Protein AF-J9DD37-F1 (afdb_monomer_lite)

Secondary structure (DSSP, 8-state):
-HHHHHHHHHH----SSHHHHHHHHHHHHHHHHHHHHHHHHTT---HHHHHHHHHHHHHHHHHHHHHHHHHHHHHHHHHHHHHHHHHHHHHHHHHHHHHHHHHHHHHHHHHHHHHHHHHHHHHT--HHHHHHHHHHHHHHHHHHHHHHHHHHHHHHHHHHHHHHHHHHHHHHHTTHHHHHHHHHHHHHTT-

Organism: Edhazardia aedis (strain USNM 41457) (NCBI:txid1003232)

pLDDT: mean 81.17, std 11.56, range [44.0, 96.19]

Radius of gyration: 40.95 Å; chains: 1; bounding box: 95×35×99 Å

Sequence (191 aa):
MADHEIEELLAYHKFETKEDLKNHVDKTNKKIHHYELQQYEEENYTEKESEKIARWRKELAILMHQSKKELNKKVRSEIILDLEAKNKLKELESTVKIANVVDIKASTNIQKLDRSTIVLKKLGFTSNELQQKIDIARKNKRASNEKTLNEDKMIILGFVIFIITCLIIIVDKFGGFKFVLRIVTTRDEYL

Foldseek 3Di:
DLLVVLVVLLVDQDDDDPVRLVVSLVVSVVSLVVVVVVCVVVVVDDPVNVVVSVVSVVSSVVSSVVSVVVNVVVVVVVVVVVVVVVVVVVVVVVVVVVVVVVVVVVVVVVVVVVVVVVVCVVVVDDPVVVVVVVVVVVVVVVVVVVVVVVVVVVVVVVVVVVVVVVVVVVCVVVPVVVVVVVVVVVVVVPD

Structure (mmCIF, N/CA/C/O backbone):
data_AF-J9DD37-F1
#
_entry.id   AF-J9DD37-F1
#
loop_
_atom_site.group_PDB
_atom_site.id
_atom_site.type_symbol
_atom_site.label_atom_id
_atom_site.label_alt_id
_atom_site.label_comp_id
_atom_site.label_asym_id
_atom_site.label_entity_id
_atom_site.label_seq_id
_atom_site.pdbx_PDB_ins_code
_atom_site.Cartn_x
_atom_site.Cartn_y
_atom_site.Cartn_z
_atom_site.occupancy
_atom_site.B_iso_or_equiv
_atom_site.auth_seq_id
_atom_site.auth_comp_id
_atom_site.auth_asym_id
_atom_site.auth_atom_id
_atom_site.pdbx_PDB_model_num
ATOM 1 N N . MET A 1 1 ? -36.396 -13.029 24.579 1.00 62.16 1 MET A N 1
ATOM 2 C CA . MET A 1 1 ? -36.303 -12.838 23.110 1.00 62.16 1 MET A CA 1
ATOM 3 C C . MET A 1 1 ? -35.209 -11.840 22.744 1.00 62.16 1 MET A C 1
ATOM 5 O O . MET A 1 1 ? -34.372 -12.201 21.934 1.00 62.16 1 MET A O 1
ATOM 9 N N . ALA A 1 2 ? -35.148 -10.659 23.375 1.00 73.56 2 ALA A N 1
ATOM 10 C CA . ALA A 1 2 ? -34.108 -9.654 23.113 1.00 73.56 2 ALA A CA 1
ATOM 11 C C . ALA A 1 2 ? -32.658 -10.158 23.308 1.00 73.56 2 ALA A C 1
ATOM 13 O O . ALA A 1 2 ? -31.799 -9.840 22.491 1.00 73.56 2 ALA A O 1
ATOM 14 N N . ASP A 1 3 ? -32.403 -11.000 24.317 1.00 80.81 3 ASP A N 1
ATOM 15 C CA . ASP A 1 3 ? -31.075 -11.586 24.584 1.00 80.81 3 ASP A CA 1
ATOM 16 C C . ASP A 1 3 ? -30.484 -12.326 23.384 1.00 80.81 3 ASP A C 1
ATOM 18 O O . ASP A 1 3 ? -29.359 -12.064 22.967 1.00 80.81 3 ASP A O 1
ATOM 22 N N . HIS A 1 4 ? -31.277 -13.223 22.797 1.00 84.56 4 HIS A N 1
ATOM 23 C CA . HIS A 1 4 ? -30.840 -14.071 21.694 1.00 84.56 4 HIS A CA 1
ATOM 24 C C . HIS A 1 4 ? -30.549 -13.242 20.436 1.00 84.56 4 HIS A C 1
ATOM 26 O O . HIS A 1 4 ? -29.657 -13.570 19.659 1.00 84.56 4 HIS A O 1
ATOM 32 N N . GLU A 1 5 ? -31.276 -12.141 20.238 1.00 88.06 5 GLU A N 1
ATOM 33 C CA . GLU A 1 5 ? -31.036 -11.235 19.116 1.00 88.06 5 GLU A CA 1
ATOM 34 C C . GLU A 1 5 ? -29.758 -10.407 19.295 1.00 88.06 5 GLU A C 1
ATOM 36 O O . GLU A 1 5 ? -29.102 -10.077 18.308 1.00 88.06 5 GLU A O 1
ATOM 41 N N . ILE A 1 6 ? -29.404 -10.036 20.530 1.00 88.00 6 ILE A N 1
ATOM 42 C CA . ILE A 1 6 ? -28.146 -9.335 20.821 1.00 88.00 6 ILE A CA 1
ATOM 43 C C . ILE A 1 6 ? -26.969 -10.291 20.620 1.00 88.00 6 ILE A C 1
ATOM 45 O O . ILE A 1 6 ? -25.997 -9.924 19.962 1.00 88.00 6 ILE A O 1
ATOM 49 N N . GLU A 1 7 ? -27.073 -11.525 21.112 1.00 89.44 7 GLU A N 1
ATOM 50 C CA . GLU A 1 7 ? -26.042 -12.552 20.930 1.00 89.44 7 GLU A CA 1
ATOM 51 C C . GLU A 1 7 ? -25.831 -12.910 19.453 1.00 89.44 7 GLU A C 1
ATOM 53 O O . GLU A 1 7 ? -24.692 -13.016 19.000 1.00 89.44 7 GLU A O 1
ATOM 58 N N . GLU A 1 8 ? -26.902 -13.005 18.664 1.00 89.62 8 GLU A N 1
ATOM 59 C CA . GLU A 1 8 ? -26.807 -13.230 17.218 1.00 89.62 8 GLU A CA 1
ATOM 60 C C . GLU A 1 8 ? -26.105 -12.065 16.498 1.00 89.62 8 GLU A C 1
ATOM 62 O O . GLU A 1 8 ? -25.254 -12.279 15.630 1.00 89.62 8 GLU A O 1
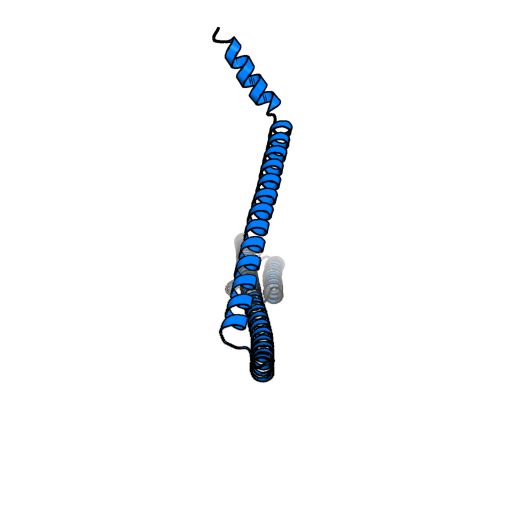ATOM 67 N N . LEU A 1 9 ? -26.398 -10.819 16.890 1.00 88.44 9 LEU A N 1
ATOM 68 C CA . LEU A 1 9 ? -25.719 -9.640 16.345 1.00 88.44 9 LEU A CA 1
ATOM 69 C C . LEU A 1 9 ? -24.237 -9.592 16.738 1.00 88.44 9 LEU A C 1
ATOM 71 O O . LEU A 1 9 ? -23.406 -9.183 15.925 1.00 88.44 9 LEU A O 1
ATOM 75 N N . LEU A 1 10 ? -23.888 -10.026 17.949 1.00 89.06 10 LEU A N 1
ATOM 76 C CA . LEU A 1 10 ? -22.498 -10.132 18.401 1.00 89.06 10 LEU A CA 1
ATOM 77 C C . LEU A 1 10 ? -21.749 -11.285 17.716 1.00 89.06 10 LEU A C 1
ATOM 79 O O . LEU A 1 10 ? -20.542 -11.191 17.505 1.00 89.06 10 LEU A O 1
ATOM 83 N N . ALA A 1 11 ? -22.447 -12.343 17.297 1.00 87.94 11 ALA A N 1
ATOM 84 C CA . ALA A 1 11 ? -21.869 -13.459 16.550 1.00 87.94 11 ALA A CA 1
ATOM 85 C C . ALA A 1 11 ? -21.562 -13.125 15.074 1.00 87.94 11 ALA A C 1
ATOM 87 O O . ALA A 1 11 ? -20.850 -13.878 14.398 1.00 87.94 11 ALA A O 1
ATOM 88 N N . TYR A 1 12 ? -22.048 -11.998 14.548 1.00 85.25 12 TYR A N 1
ATOM 89 C CA . TYR A 1 12 ? -21.828 -11.599 13.159 1.00 85.25 12 TYR A CA 1
ATOM 90 C C . TYR A 1 12 ? -20.523 -10.806 12.968 1.00 85.25 12 TYR A C 1
ATOM 92 O O . TYR A 1 12 ? -20.407 -9.663 13.395 1.00 85.25 12 TYR A O 1
ATOM 100 N N . HIS A 1 13 ? -19.547 -11.385 12.257 1.00 80.25 13 HIS A N 1
ATOM 101 C CA . HIS A 1 13 ? -18.182 -10.833 12.156 1.00 80.25 13 HIS A CA 1
ATOM 102 C C . HIS A 1 13 ? -17.775 -10.345 10.751 1.00 80.25 13 HIS A C 1
ATOM 104 O O . HIS A 1 13 ? -16.632 -9.930 10.550 1.00 80.25 13 HIS A O 1
ATOM 110 N N . LYS A 1 14 ? -18.662 -10.409 9.748 1.00 84.44 14 LYS A N 1
ATOM 111 C CA . LYS A 1 14 ? -18.304 -10.140 8.343 1.00 84.44 14 LYS A CA 1
ATOM 112 C C . LYS A 1 14 ? -18.809 -8.776 7.877 1.00 84.44 14 LYS A C 1
ATOM 114 O O . LYS A 1 14 ? -19.989 -8.612 7.599 1.00 84.44 14 LYS A O 1
ATOM 119 N N . PHE A 1 15 ? -17.901 -7.817 7.713 1.00 89.06 15 PHE A N 1
ATOM 120 C CA . PHE A 1 15 ? -18.235 -6.476 7.218 1.00 89.06 15 PHE A CA 1
ATOM 121 C C . PHE A 1 15 ? -17.478 -6.172 5.929 1.00 89.06 15 PHE A C 1
ATOM 123 O O . PHE A 1 15 ? -16.269 -6.411 5.837 1.00 89.06 15 PHE A O 1
ATOM 130 N N . GLU A 1 16 ? -18.197 -5.657 4.935 1.00 85.31 16 GLU A N 1
ATOM 131 C CA . GLU A 1 16 ? -17.631 -5.285 3.637 1.00 85.31 16 GLU A CA 1
ATOM 132 C C . GLU A 1 16 ? -17.111 -3.850 3.660 1.00 85.31 16 GLU A C 1
ATOM 134 O O . GLU A 1 16 ? -16.005 -3.587 3.186 1.00 85.31 16 GLU A O 1
ATOM 139 N N . THR A 1 17 ? -17.851 -2.939 4.296 1.00 87.31 17 THR A N 1
ATOM 140 C CA . THR A 1 17 ? -17.473 -1.529 4.394 1.00 87.31 17 THR A CA 1
ATOM 141 C C . THR A 1 17 ? -17.381 -1.026 5.837 1.00 87.31 17 THR A C 1
ATOM 143 O O . THR A 1 17 ? -17.853 -1.644 6.796 1.00 87.31 17 THR A O 1
ATOM 146 N N . LYS A 1 18 ? -16.751 0.146 6.008 1.00 88.31 18 LYS A N 1
ATOM 147 C CA . LYS A 1 18 ? -16.737 0.865 7.295 1.00 88.31 18 LYS A CA 1
ATOM 148 C C . LYS A 1 18 ? -18.131 1.362 7.689 1.00 88.31 18 LYS A C 1
ATOM 150 O O . LYS A 1 18 ? -18.411 1.442 8.882 1.00 88.31 18 LYS A O 1
ATOM 155 N N . GLU A 1 19 ? -18.963 1.693 6.703 1.00 89.62 19 GLU A N 1
ATOM 156 C CA . GLU A 1 19 ? -20.355 2.106 6.894 1.00 89.62 19 GLU A CA 1
ATOM 157 C C . GLU A 1 19 ? -21.168 0.948 7.486 1.00 89.62 19 GLU A C 1
ATOM 159 O O . GLU A 1 19 ? -21.844 1.127 8.495 1.00 89.62 19 GLU A O 1
ATOM 164 N N . ASP A 1 20 ? -21.011 -0.264 6.939 1.00 90.81 20 ASP A N 1
ATOM 165 C CA . ASP A 1 20 ? -21.716 -1.461 7.416 1.00 90.81 20 ASP A CA 1
ATOM 166 C C . ASP A 1 20 ? -21.350 -1.796 8.858 1.00 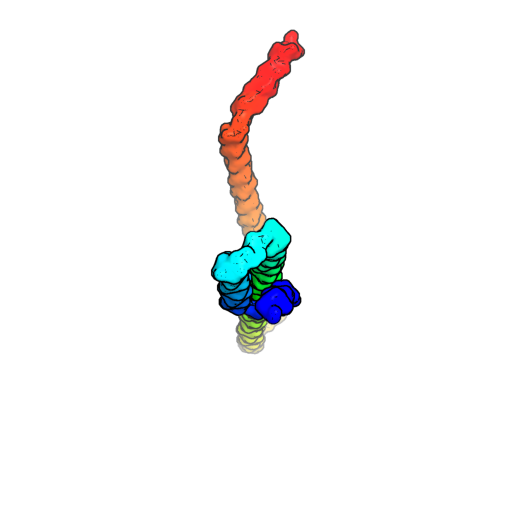90.81 20 ASP A C 1
ATOM 168 O O . ASP A 1 20 ? -22.227 -2.047 9.684 1.00 90.81 20 ASP A O 1
ATOM 172 N N . LEU A 1 21 ? -20.053 -1.745 9.185 1.00 91.75 21 LEU A N 1
ATOM 173 C CA . LEU A 1 21 ? -19.582 -1.947 10.553 1.00 91.75 21 LEU A CA 1
ATOM 174 C C . LEU A 1 21 ? -20.181 -0.904 11.504 1.00 91.75 21 LEU A C 1
ATOM 176 O O . LEU A 1 21 ? -20.620 -1.249 12.598 1.00 91.75 21 LEU A O 1
ATOM 180 N N . LYS A 1 22 ? -20.212 0.369 11.095 1.00 92.31 22 LYS A N 1
ATOM 181 C CA . LYS A 1 22 ? -20.780 1.453 11.904 1.00 92.31 22 LYS A CA 1
ATOM 182 C C . LYS A 1 22 ? -22.278 1.241 12.134 1.00 92.31 22 LYS A C 1
ATOM 184 O O . LYS A 1 22 ? -22.723 1.283 13.277 1.00 92.31 22 LYS A O 1
ATOM 189 N N . ASN A 1 23 ? -23.029 0.941 11.077 1.00 93.31 23 ASN A N 1
ATOM 190 C CA . ASN A 1 23 ? -24.465 0.684 11.147 1.00 93.31 23 ASN A CA 1
ATOM 191 C C . ASN A 1 23 ? -24.786 -0.530 12.030 1.00 93.31 23 ASN A C 1
ATOM 193 O O . ASN A 1 23 ? -25.732 -0.490 12.818 1.00 93.31 23 ASN A O 1
ATOM 197 N N . HIS A 1 24 ? -23.985 -1.594 11.939 1.00 93.31 24 HIS A N 1
ATOM 198 C CA . HIS A 1 24 ? -24.133 -2.784 12.776 1.00 93.31 24 HIS A CA 1
ATOM 199 C C . HIS A 1 24 ? -23.852 -2.501 14.250 1.00 93.31 24 HIS A C 1
ATOM 201 O O . HIS A 1 24 ? -24.628 -2.912 15.114 1.00 93.31 24 HIS A O 1
ATOM 207 N N . VAL A 1 25 ? -22.775 -1.766 14.546 1.00 93.00 25 VAL A N 1
ATOM 208 C CA . VAL A 1 25 ? -22.438 -1.360 15.916 1.00 93.00 25 VAL A CA 1
ATOM 209 C C . VAL A 1 25 ? -23.539 -0.479 16.496 1.00 93.00 25 VAL A C 1
ATOM 211 O O . VAL A 1 25 ? -24.012 -0.764 17.592 1.00 93.00 25 VAL A O 1
ATOM 214 N N . ASP A 1 26 ? -24.014 0.521 15.752 1.00 93.75 26 ASP A N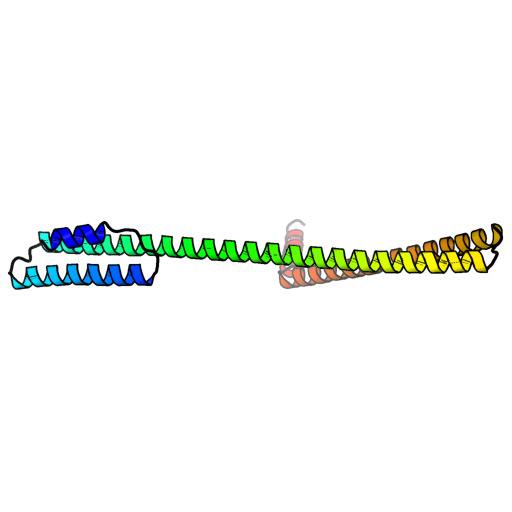 1
ATOM 215 C CA . ASP A 1 26 ? -25.101 1.399 16.195 1.00 93.75 26 ASP A CA 1
ATOM 216 C C . ASP A 1 26 ? -26.396 0.614 16.445 1.00 93.75 26 ASP A C 1
ATOM 218 O O . ASP A 1 26 ? -27.064 0.822 17.459 1.00 93.75 26 ASP A O 1
ATOM 222 N N . LYS A 1 27 ? -26.745 -0.328 15.559 1.00 94.19 27 LYS A N 1
ATOM 223 C CA . LYS A 1 27 ? -27.915 -1.205 15.725 1.00 94.19 27 LYS A CA 1
ATOM 224 C C . LYS A 1 27 ? -27.793 -2.081 16.972 1.00 94.19 27 LYS A C 1
ATOM 226 O O . LYS A 1 27 ? -28.740 -2.165 17.752 1.00 94.19 27 LYS A O 1
ATOM 231 N N . THR A 1 28 ? -26.640 -2.713 17.168 1.00 93.44 28 THR A N 1
ATOM 232 C CA . THR A 1 28 ? -26.388 -3.605 18.308 1.00 93.44 28 THR A CA 1
ATOM 233 C C . THR A 1 28 ? -26.400 -2.822 19.617 1.00 93.44 28 THR A C 1
ATOM 235 O O . THR A 1 28 ? -27.052 -3.227 20.574 1.00 93.44 28 THR A O 1
ATOM 238 N N . ASN A 1 29 ? -25.773 -1.646 19.641 1.00 94.00 29 ASN A N 1
ATOM 239 C CA . ASN A 1 29 ? -25.730 -0.794 20.824 1.00 94.00 29 ASN A CA 1
ATOM 240 C C . ASN A 1 29 ? -27.122 -0.251 21.189 1.00 94.00 29 ASN A C 1
ATOM 242 O O . ASN A 1 29 ? -27.485 -0.235 22.361 1.00 94.00 29 ASN A O 1
ATOM 246 N N . LYS A 1 30 ? -27.946 0.109 20.192 1.00 94.44 30 LYS A N 1
ATOM 247 C CA . LYS A 1 30 ? -29.358 0.468 20.410 1.00 94.44 30 LYS A CA 1
ATOM 248 C C . LYS A 1 30 ? -30.157 -0.682 21.020 1.00 94.44 30 LYS A C 1
ATOM 250 O O . LYS A 1 30 ? -30.957 -0.431 21.913 1.00 94.44 30 LYS A O 1
ATOM 255 N N . LYS A 1 31 ? -29.935 -1.927 20.579 1.00 94.06 31 LYS A N 1
ATOM 256 C CA . LYS A 1 31 ? -30.602 -3.098 21.172 1.00 94.06 31 LYS A CA 1
ATOM 257 C C . LYS A 1 31 ? -30.153 -3.363 22.607 1.00 94.06 31 LYS A C 1
ATOM 259 O O . LYS A 1 31 ? -31.008 -3.576 23.456 1.00 94.06 31 LYS A O 1
ATOM 264 N N . ILE A 1 32 ? -28.850 -3.288 22.885 1.00 94.25 32 ILE A N 1
ATOM 265 C CA . ILE A 1 32 ? -28.317 -3.409 24.252 1.00 94.25 32 ILE A CA 1
ATOM 266 C C . ILE A 1 32 ? -28.927 -2.333 25.156 1.00 94.25 32 ILE A C 1
ATOM 268 O O . ILE A 1 32 ? -29.360 -2.633 26.262 1.00 94.25 32 ILE A O 1
ATOM 272 N N . HIS A 1 33 ? -28.996 -1.089 24.681 1.00 93.88 33 HIS A N 1
ATOM 273 C CA . HIS A 1 33 ? -29.575 0.010 25.448 1.00 93.88 33 HIS A CA 1
ATOM 274 C C . HIS A 1 33 ? -31.085 -0.150 25.671 1.00 93.88 33 HIS A C 1
ATOM 276 O O . HIS A 1 33 ? -31.572 0.101 26.767 1.00 93.88 33 HIS A O 1
ATOM 282 N N . HIS A 1 34 ? -31.828 -0.598 24.657 1.00 94.19 34 HIS A N 1
ATOM 283 C CA . HIS A 1 34 ? -33.257 -0.872 24.799 1.00 94.19 34 HIS A CA 1
ATOM 284 C C . HIS A 1 34 ? -33.520 -1.998 25.804 1.00 94.19 34 HIS A C 1
ATOM 286 O O . HIS A 1 34 ? -34.421 -1.883 26.626 1.00 94.19 34 HIS A O 1
ATOM 292 N N . TYR A 1 35 ? -32.693 -3.044 25.782 1.00 94.12 35 TYR A N 1
ATOM 293 C CA . TYR A 1 35 ? -32.747 -4.111 26.773 1.00 94.12 35 TYR A CA 1
ATOM 294 C C . TYR A 1 35 ? -32.469 -3.599 28.190 1.00 94.12 35 TYR A C 1
ATOM 296 O O . TYR A 1 35 ? -33.222 -3.896 29.109 1.00 94.12 35 TYR A O 1
ATOM 304 N N . GLU A 1 36 ? -31.411 -2.804 28.363 1.00 93.06 36 GLU A N 1
ATOM 305 C CA . GLU A 1 36 ? -31.057 -2.187 29.646 1.00 93.06 36 GLU A CA 1
ATOM 306 C C . GLU A 1 36 ? -32.214 -1.341 30.198 1.00 93.06 36 GLU A C 1
ATOM 308 O O . GLU A 1 36 ? -32.588 -1.505 31.356 1.00 93.06 36 GLU A O 1
ATOM 313 N N . LEU A 1 37 ? -32.832 -0.505 29.357 1.00 93.38 37 LEU A N 1
ATOM 314 C CA . LEU A 1 37 ? -34.020 0.275 29.715 1.00 93.38 37 LEU A CA 1
ATOM 315 C C . LEU A 1 37 ? -35.194 -0.615 30.133 1.00 93.38 37 LEU A C 1
ATOM 317 O O . LEU A 1 37 ? -35.791 -0.360 31.173 1.00 93.38 37 LEU A O 1
ATOM 321 N N . GLN A 1 38 ? -35.483 -1.677 29.380 1.00 93.38 38 GLN A N 1
ATOM 322 C CA . GLN A 1 38 ? -36.561 -2.609 29.711 1.00 93.38 38 GLN A CA 1
ATOM 323 C C . GLN A 1 38 ? -36.339 -3.271 31.081 1.00 93.38 38 GLN A C 1
ATOM 325 O O . GLN A 1 38 ? -37.271 -3.376 31.873 1.00 93.38 38 GLN A O 1
ATOM 330 N N . GLN A 1 39 ? -35.101 -3.664 31.403 1.00 92.06 39 GLN A N 1
ATOM 331 C CA . GLN A 1 39 ? -34.780 -4.226 32.720 1.00 92.06 39 GLN A CA 1
ATOM 332 C C . GLN A 1 39 ? -34.976 -3.211 33.856 1.00 92.06 39 GLN A C 1
ATOM 334 O O . GLN A 1 39 ? -35.381 -3.595 34.953 1.00 92.06 39 GLN A O 1
ATOM 339 N N . TYR A 1 40 ? -34.706 -1.924 33.609 1.00 91.31 40 TYR A N 1
ATOM 340 C CA . TYR A 1 40 ? -34.992 -0.860 34.574 1.00 91.31 40 TYR A CA 1
ATOM 341 C C . TYR A 1 40 ? -36.495 -0.614 34.747 1.00 91.31 40 TYR A C 1
ATOM 343 O O . TYR A 1 40 ? -36.953 -0.476 35.877 1.00 91.31 40 TYR A O 1
ATOM 351 N N . GLU A 1 41 ? -37.254 -0.565 33.651 1.00 92.88 41 GLU A N 1
ATOM 352 C CA . GLU A 1 41 ? -38.703 -0.315 33.664 1.00 92.88 41 GLU A CA 1
ATOM 353 C C . GLU A 1 41 ? -39.491 -1.447 34.336 1.00 92.88 41 GLU A C 1
ATOM 355 O O . GLU A 1 41 ? -40.478 -1.189 35.019 1.00 92.88 41 GLU A O 1
ATOM 360 N N . GLU A 1 42 ? -39.043 -2.693 34.178 1.00 92.81 42 GLU A N 1
ATOM 361 C CA . GLU A 1 42 ? -39.666 -3.872 34.789 1.00 92.81 42 GLU A CA 1
ATOM 362 C C . GLU A 1 42 ? -39.170 -4.159 36.222 1.00 92.81 42 GLU A C 1
ATOM 364 O O . GLU A 1 42 ? -39.520 -5.194 36.785 1.00 92.81 42 GLU A O 1
ATOM 369 N N . GLU A 1 43 ? -38.334 -3.288 36.806 1.00 89.69 43 GLU A N 1
ATOM 370 C CA . GLU A 1 43 ? -37.679 -3.472 38.119 1.00 89.69 43 GLU A CA 1
ATOM 371 C C . GLU A 1 43 ? -36.855 -4.777 38.246 1.00 89.69 43 GLU A C 1
ATOM 373 O O . GLU A 1 43 ? -36.498 -5.212 39.341 1.00 89.69 43 GLU A O 1
ATOM 378 N N . ASN A 1 44 ? -36.481 -5.382 37.115 1.00 89.75 44 ASN A N 1
ATOM 379 C CA . ASN A 1 44 ? -35.719 -6.632 37.027 1.00 89.75 44 ASN A CA 1
ATOM 380 C C . ASN A 1 44 ? -34.198 -6.409 36.931 1.00 89.75 44 ASN A C 1
ATOM 382 O O . ASN A 1 44 ? -33.423 -7.360 36.783 1.00 89.75 44 ASN A O 1
ATOM 386 N N . TYR A 1 45 ? -33.745 -5.156 37.029 1.00 90.75 45 TYR A N 1
ATOM 387 C CA . TYR A 1 45 ? -32.333 -4.804 36.944 1.00 90.75 45 TYR A CA 1
ATOM 388 C C . TYR A 1 45 ? -31.549 -5.331 38.156 1.00 90.75 45 TYR A C 1
ATOM 390 O O . TYR A 1 45 ? -31.517 -4.731 39.231 1.00 90.75 45 TYR A O 1
ATOM 398 N N . THR A 1 46 ? -30.882 -6.469 37.968 1.00 92.56 46 THR A N 1
ATOM 399 C CA . THR A 1 46 ? -30.024 -7.107 38.974 1.00 92.56 46 THR A CA 1
ATOM 400 C C . THR A 1 46 ? -28.545 -7.000 38.602 1.00 92.56 46 THR A C 1
ATOM 402 O O . THR A 1 46 ? -28.183 -6.691 37.466 1.00 92.56 46 THR A O 1
ATOM 405 N N . GLU A 1 47 ? -27.659 -7.317 39.549 1.00 92.44 47 GLU A N 1
ATOM 406 C CA . GLU A 1 47 ? -26.209 -7.379 39.309 1.00 92.44 47 GLU A CA 1
ATOM 407 C C . GLU A 1 47 ? -25.850 -8.333 38.153 1.00 92.44 47 GLU A C 1
ATOM 409 O O . GLU A 1 47 ? -24.991 -8.018 37.332 1.00 92.44 47 GLU A O 1
ATOM 414 N N . LYS A 1 48 ? -26.588 -9.443 38.007 1.00 92.38 48 LYS A N 1
ATOM 415 C CA . LYS A 1 48 ? -26.415 -10.391 36.895 1.00 92.38 48 LYS A CA 1
ATOM 416 C C . LYS A 1 48 ? -26.692 -9.756 35.532 1.00 92.38 48 LYS A C 1
ATOM 418 O O . LYS A 1 48 ? -25.940 -9.993 34.588 1.00 92.38 48 LYS A O 1
ATOM 423 N N . GLU A 1 49 ? -27.740 -8.941 35.425 1.00 90.12 49 GLU A N 1
ATOM 424 C CA . GLU A 1 49 ? -28.069 -8.252 34.172 1.00 90.12 49 GLU A CA 1
ATOM 425 C C . GLU A 1 49 ? -27.064 -7.140 33.859 1.00 90.12 49 GLU A C 1
ATOM 427 O O . GLU A 1 49 ? -26.629 -6.994 32.715 1.00 90.12 49 GLU A O 1
ATOM 432 N N . SER A 1 50 ? -26.585 -6.436 34.887 1.00 90.81 50 SER A N 1
ATOM 433 C CA . SER A 1 50 ? -25.490 -5.469 34.755 1.00 90.81 50 SER A CA 1
ATOM 434 C C . SER A 1 50 ? -24.211 -6.117 34.201 1.00 90.81 50 SER A C 1
ATOM 436 O O . SER A 1 50 ? -23.598 -5.602 33.262 1.00 90.81 50 SER A O 1
ATOM 438 N N . GLU A 1 51 ? -23.809 -7.277 34.731 1.00 93.88 51 GLU A N 1
ATOM 439 C CA . GLU A 1 51 ? -22.643 -8.025 34.238 1.00 93.88 51 GLU A CA 1
ATOM 440 C C . GLU A 1 51 ? -22.815 -8.503 32.791 1.00 93.88 51 GLU A C 1
ATOM 442 O O . GLU A 1 51 ? -21.865 -8.484 32.000 1.00 93.88 51 GLU A O 1
ATOM 447 N N . LYS A 1 52 ? -24.027 -8.920 32.426 1.00 93.31 52 LYS A N 1
ATOM 448 C CA . LYS A 1 52 ? -24.366 -9.375 31.076 1.00 93.31 52 LYS A CA 1
ATOM 449 C C . LYS A 1 52 ? -24.308 -8.232 30.062 1.00 93.31 52 LYS A C 1
ATOM 451 O O . LYS A 1 52 ? -23.642 -8.364 29.036 1.00 93.31 52 LYS A O 1
ATOM 456 N N . ILE A 1 53 ? -24.886 -7.074 30.385 1.00 92.69 53 ILE A N 1
ATOM 457 C CA . ILE A 1 53 ? -24.793 -5.857 29.564 1.00 92.69 53 ILE A CA 1
ATOM 458 C C . ILE A 1 53 ? -23.329 -5.422 29.413 1.00 92.69 53 ILE A C 1
ATOM 460 O O . ILE A 1 53 ? -22.880 -5.099 28.308 1.00 92.69 53 ILE A O 1
ATOM 464 N N . ALA A 1 54 ? -22.552 -5.455 30.499 1.00 93.75 54 ALA A N 1
ATOM 465 C CA . ALA A 1 54 ? -21.126 -5.146 30.459 1.00 93.75 54 ALA A CA 1
ATOM 466 C C . ALA A 1 54 ? -20.352 -6.109 29.541 1.00 93.75 54 ALA A C 1
ATOM 468 O O . ALA A 1 54 ? -19.487 -5.671 28.773 1.00 93.75 54 ALA A O 1
ATOM 469 N N . ARG A 1 55 ? -20.686 -7.405 29.567 1.00 96.19 55 ARG A N 1
ATOM 470 C CA . ARG A 1 55 ? -20.107 -8.417 28.674 1.00 96.19 55 ARG A CA 1
ATOM 471 C C . ARG A 1 55 ? -20.418 -8.122 27.210 1.00 96.19 55 ARG A C 1
ATOM 473 O O . ARG A 1 55 ? -19.485 -8.050 26.415 1.00 96.19 55 ARG A O 1
ATOM 480 N N . TRP A 1 56 ? -21.677 -7.863 26.866 1.00 96.12 56 TRP A N 1
ATOM 481 C CA . TRP A 1 56 ? -22.067 -7.527 25.494 1.00 96.12 56 TRP A CA 1
ATOM 482 C C . TRP A 1 56 ? -21.380 -6.262 24.979 1.00 96.12 56 TRP A C 1
ATOM 484 O O . TRP A 1 56 ? -20.868 -6.246 23.861 1.00 96.12 56 TRP A O 1
ATOM 494 N N . ARG A 1 57 ? -21.284 -5.209 25.803 1.00 94.12 57 ARG A N 1
ATOM 495 C CA . ARG A 1 57 ? -20.546 -3.983 25.446 1.00 94.12 57 ARG A CA 1
ATOM 496 C C . ARG A 1 57 ? -19.064 -4.265 25.192 1.00 94.12 57 ARG A C 1
ATOM 498 O O . ARG A 1 57 ? -18.482 -3.717 24.254 1.00 94.12 57 ARG A O 1
ATOM 505 N N . LYS A 1 58 ? -18.452 -5.134 26.001 1.00 94.94 58 LYS A N 1
ATOM 506 C CA . LYS A 1 58 ? -17.055 -5.552 25.829 1.00 94.94 58 LYS A CA 1
ATOM 507 C C . LYS A 1 58 ? -16.857 -6.348 24.538 1.00 94.94 58 LYS A C 1
ATOM 509 O O . LYS A 1 58 ? -15.911 -6.072 23.804 1.00 94.94 58 LYS A O 1
ATOM 514 N N . GLU A 1 59 ? -17.738 -7.296 24.241 1.00 92.69 59 GLU A N 1
ATOM 515 C CA . GLU A 1 59 ? -17.699 -8.085 23.004 1.00 92.69 59 GLU A CA 1
ATOM 516 C C . GLU A 1 59 ? -17.900 -7.207 21.765 1.00 92.69 59 GLU A C 1
ATOM 518 O O . GLU A 1 59 ? -17.121 -7.301 20.816 1.00 92.69 59 GLU A O 1
ATOM 523 N N . LEU A 1 60 ? -18.844 -6.262 21.813 1.00 92.81 60 LEU A N 1
ATOM 524 C CA . LEU A 1 60 ? -19.065 -5.294 20.739 1.00 92.81 60 LEU A CA 1
ATOM 525 C C . LEU A 1 60 ? -17.819 -4.435 20.472 1.00 92.81 60 LEU A C 1
ATOM 527 O O . LEU A 1 60 ? -17.460 -4.192 19.318 1.00 92.81 60 LEU A O 1
ATOM 531 N N . ALA A 1 61 ? -17.123 -4.005 21.529 1.00 91.75 61 ALA A N 1
ATOM 532 C CA . ALA A 1 61 ? -15.877 -3.252 21.406 1.00 91.75 61 ALA A CA 1
ATOM 533 C C . ALA A 1 61 ? -14.747 -4.091 20.779 1.00 91.75 61 ALA A C 1
ATOM 535 O O . ALA A 1 61 ? -13.995 -3.589 19.936 1.00 91.75 61 ALA A O 1
ATOM 536 N N . ILE A 1 62 ? -14.639 -5.371 21.155 1.00 92.19 62 ILE A N 1
ATOM 537 C CA . ILE A 1 62 ? -13.669 -6.308 20.571 1.00 92.19 62 ILE A CA 1
ATOM 538 C C . ILE A 1 62 ? -13.954 -6.499 19.079 1.00 92.19 62 ILE A C 1
ATOM 540 O O . ILE A 1 62 ? -13.043 -6.334 18.263 1.00 92.19 62 ILE A O 1
ATOM 544 N N . LEU A 1 63 ? -15.209 -6.772 18.723 1.00 90.62 63 LEU A N 1
ATOM 545 C CA . LEU A 1 63 ? -15.660 -6.949 17.346 1.00 90.62 63 LEU A CA 1
ATOM 546 C C . LEU A 1 63 ? -15.363 -5.701 16.508 1.00 90.62 63 LEU A C 1
ATOM 548 O O . LEU A 1 63 ? -14.707 -5.792 15.470 1.00 90.62 63 LEU A O 1
ATOM 552 N N . MET A 1 64 ? -15.725 -4.513 17.001 1.00 90.88 64 MET A N 1
ATOM 553 C CA . MET A 1 64 ? -15.427 -3.245 16.329 1.00 90.88 64 MET A CA 1
ATOM 554 C C . MET A 1 64 ? -13.925 -3.079 16.063 1.00 90.88 64 MET A C 1
ATOM 556 O O . MET A 1 64 ? -13.518 -2.661 14.973 1.00 90.88 64 MET A O 1
ATOM 560 N N . HIS A 1 65 ? -13.082 -3.401 17.047 1.00 89.75 65 HIS A N 1
ATOM 561 C CA . HIS A 1 65 ? -11.637 -3.273 16.903 1.00 89.75 65 HIS A CA 1
ATOM 562 C C . HIS A 1 65 ? -11.064 -4.265 15.880 1.00 89.75 65 HIS A C 1
ATOM 564 O O . HIS A 1 65 ? -10.263 -3.874 15.022 1.00 89.75 65 HIS A O 1
ATOM 570 N N . GLN A 1 66 ? -11.496 -5.527 15.934 1.00 89.19 66 GLN A N 1
ATOM 571 C CA . GLN A 1 66 ? -11.062 -6.582 15.018 1.00 89.19 66 GLN A CA 1
ATOM 572 C C . GLN A 1 66 ? -11.489 -6.284 13.577 1.00 89.19 66 GLN A C 1
ATOM 574 O O . GLN A 1 66 ? -10.636 -6.210 12.688 1.00 89.19 66 GLN A O 1
ATOM 579 N N . SER A 1 67 ? -12.769 -5.994 13.345 1.00 88.00 67 SER A N 1
ATOM 580 C CA . SER A 1 67 ? -13.300 -5.725 12.006 1.00 88.00 67 SER A CA 1
ATOM 581 C C . SER A 1 67 ? -12.690 -4.468 11.376 1.00 88.00 67 SER A C 1
ATOM 583 O O . SER A 1 67 ? -12.360 -4.458 10.189 1.00 88.00 67 SER A O 1
ATOM 585 N N . LYS A 1 68 ? -12.422 -3.414 12.163 1.00 87.88 68 LYS A N 1
ATOM 586 C CA . LYS A 1 68 ? -11.722 -2.212 11.670 1.00 87.88 68 LYS A CA 1
ATOM 587 C C . LYS A 1 68 ? -10.286 -2.518 11.231 1.00 87.88 68 LYS A C 1
ATOM 589 O O . LYS A 1 68 ? -9.805 -1.949 10.246 1.00 87.88 68 LYS A O 1
ATOM 594 N N . LYS A 1 69 ? -9.591 -3.410 11.945 1.00 87.06 69 LYS A N 1
ATOM 595 C CA . LYS A 1 69 ? -8.233 -3.852 11.595 1.00 87.06 69 LYS A CA 1
ATOM 596 C C . LYS A 1 69 ? -8.226 -4.639 10.284 1.00 87.06 69 LYS A C 1
ATOM 598 O O . LYS A 1 69 ? -7.334 -4.424 9.466 1.00 87.06 69 LYS A O 1
ATOM 603 N N . GLU A 1 70 ? -9.210 -5.505 10.066 1.00 84.56 70 GLU A N 1
ATOM 604 C CA . GLU A 1 70 ? -9.341 -6.286 8.830 1.00 84.56 70 GLU A CA 1
ATOM 605 C C . GLU A 1 70 ? -9.704 -5.427 7.617 1.00 84.56 70 GLU A C 1
ATOM 607 O O . GLU A 1 70 ? -9.039 -5.524 6.584 1.00 84.56 70 GLU A O 1
ATOM 612 N N . LEU A 1 71 ? -10.672 -4.517 7.757 1.00 85.69 71 LEU A N 1
ATOM 613 C CA . LEU A 1 71 ? -11.048 -3.572 6.700 1.00 85.69 71 LEU A CA 1
ATOM 614 C C . LEU A 1 71 ? -9.856 -2.716 6.255 1.00 85.69 71 LEU A C 1
ATOM 616 O O . LEU A 1 71 ? -9.599 -2.560 5.064 1.00 85.69 71 LEU A O 1
ATOM 620 N N . ASN A 1 72 ? -9.063 -2.209 7.203 1.00 81.50 72 ASN A N 1
ATOM 621 C CA . ASN A 1 72 ? -7.866 -1.433 6.872 1.00 81.50 72 ASN A CA 1
ATOM 622 C C . ASN A 1 72 ? -6.772 -2.279 6.192 1.00 81.50 72 ASN A C 1
ATOM 624 O O . ASN A 1 72 ? -6.029 -1.751 5.365 1.00 81.50 72 ASN A O 1
ATOM 628 N N . LYS A 1 73 ? -6.658 -3.576 6.514 1.00 81.00 73 LYS A N 1
ATOM 629 C CA . LYS A 1 73 ? -5.737 -4.485 5.813 1.00 81.00 73 LYS A CA 1
ATOM 630 C C . LYS A 1 73 ? -6.163 -4.700 4.360 1.00 81.00 73 LYS A C 1
ATOM 632 O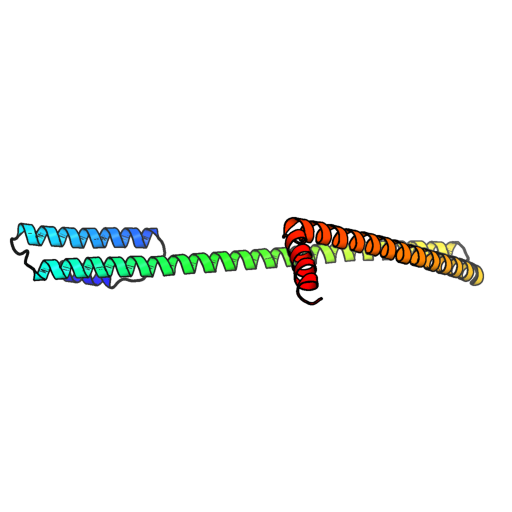 O . LYS A 1 73 ? -5.304 -4.578 3.493 1.00 81.00 73 LYS A O 1
ATOM 637 N N . LYS A 1 74 ? -7.455 -4.951 4.104 1.00 75.81 74 LYS A N 1
ATOM 638 C CA . LYS A 1 74 ? -8.005 -5.130 2.745 1.00 75.81 74 LYS A CA 1
ATOM 639 C C . LYS A 1 74 ? -7.758 -3.905 1.861 1.00 75.81 74 LYS A C 1
ATOM 641 O O . LYS A 1 74 ? -7.186 -4.031 0.782 1.00 75.81 74 LYS A O 1
ATOM 646 N N . VAL A 1 75 ? -8.065 -2.714 2.377 1.00 74.88 75 VAL A N 1
ATOM 647 C CA . VAL A 1 75 ? -7.811 -1.448 1.668 1.00 74.88 75 VAL A CA 1
ATOM 648 C C . VAL A 1 75 ? -6.321 -1.277 1.358 1.00 74.88 75 VAL A C 1
ATOM 650 O O . VAL A 1 75 ? -5.948 -0.890 0.255 1.00 74.88 75 VAL A O 1
ATOM 653 N N . ARG A 1 76 ? -5.434 -1.604 2.308 1.00 68.38 76 ARG A N 1
ATOM 654 C CA . ARG A 1 76 ? -3.986 -1.506 2.082 1.00 68.38 76 ARG A CA 1
ATOM 655 C C . ARG A 1 76 ? -3.499 -2.485 1.008 1.00 68.38 76 ARG A C 1
ATOM 657 O O . ARG A 1 76 ? -2.651 -2.097 0.213 1.00 68.38 76 ARG A O 1
ATOM 664 N N . SER A 1 77 ? -4.013 -3.716 0.970 1.00 69.38 77 SER A N 1
ATOM 665 C CA . SER A 1 77 ? -3.653 -4.683 -0.078 1.00 69.38 77 SER A CA 1
ATOM 666 C C . SER A 1 77 ? -4.147 -4.268 -1.463 1.00 69.38 77 SER A C 1
ATOM 668 O O . SER A 1 77 ? -3.397 -4.404 -2.423 1.00 69.38 77 SER A O 1
ATOM 670 N N . GLU A 1 78 ? -5.353 -3.706 -1.571 1.00 70.19 78 GLU A N 1
ATOM 671 C CA . GLU A 1 78 ? -5.889 -3.208 -2.846 1.00 70.19 78 GLU A CA 1
ATOM 672 C C . GLU A 1 78 ? -5.081 -2.023 -3.382 1.00 70.19 78 GLU A C 1
ATOM 674 O O . GLU A 1 78 ? -4.720 -1.999 -4.556 1.00 70.19 78 GLU A O 1
ATOM 679 N N . ILE A 1 79 ? -4.710 -1.079 -2.509 1.00 74.00 79 ILE A N 1
ATOM 680 C CA . ILE A 1 79 ? -3.858 0.059 -2.883 1.00 74.00 79 ILE A CA 1
ATOM 681 C C . ILE A 1 79 ? -2.491 -0.420 -3.390 1.00 74.00 79 ILE A C 1
ATOM 683 O O . ILE A 1 79 ? -1.985 0.104 -4.381 1.00 74.00 79 ILE A O 1
ATOM 687 N N . ILE A 1 80 ? -1.885 -1.413 -2.730 1.00 71.75 80 ILE A N 1
ATOM 688 C CA . ILE A 1 80 ? -0.587 -1.967 -3.146 1.00 71.75 80 ILE A CA 1
ATOM 689 C C . ILE A 1 80 ? -0.697 -2.642 -4.522 1.00 71.75 80 ILE A C 1
ATOM 691 O O . ILE A 1 80 ? 0.167 -2.416 -5.368 1.00 71.75 80 ILE A O 1
ATOM 695 N N . LEU A 1 81 ? -1.765 -3.407 -4.768 1.00 72.75 81 LEU A N 1
ATOM 696 C CA . LEU A 1 81 ? -2.015 -4.055 -6.061 1.00 72.75 81 LEU A CA 1
ATOM 697 C C . LEU A 1 81 ? -2.202 -3.039 -7.199 1.00 72.75 81 LEU A C 1
ATOM 699 O O . LEU A 1 81 ? -1.627 -3.217 -8.272 1.00 72.75 81 LEU A O 1
ATOM 703 N N . ASP A 1 82 ? -2.940 -1.949 -6.965 1.00 77.00 82 ASP A N 1
ATOM 704 C CA . ASP A 1 82 ? -3.132 -0.886 -7.965 1.00 77.00 82 ASP A CA 1
ATOM 705 C C . ASP A 1 82 ? -1.819 -0.144 -8.280 1.00 77.00 82 ASP A C 1
ATOM 707 O O . ASP A 1 82 ? -1.509 0.154 -9.437 1.00 77.00 82 ASP A O 1
ATOM 711 N N . LEU A 1 83 ? -0.992 0.105 -7.260 1.00 77.69 83 LEU A N 1
ATOM 712 C CA . LEU A 1 83 ? 0.343 0.689 -7.426 1.00 77.69 83 LEU A CA 1
ATOM 713 C C . LEU A 1 83 ? 1.277 -0.220 -8.233 1.00 77.69 83 LEU A C 1
ATOM 715 O O . LEU A 1 83 ? 1.994 0.267 -9.110 1.00 77.69 83 LEU A O 1
ATOM 719 N N . GLU A 1 84 ? 1.263 -1.527 -7.973 1.00 79.38 84 GLU A N 1
ATOM 720 C CA . GLU A 1 84 ? 2.074 -2.489 -8.723 1.00 79.38 84 GLU A CA 1
ATOM 721 C C . GLU A 1 84 ? 1.626 -2.579 -10.190 1.00 79.38 84 GLU A C 1
ATOM 723 O O . GLU A 1 84 ? 2.464 -2.548 -11.096 1.00 79.38 84 GLU A O 1
ATOM 728 N N . ALA A 1 85 ? 0.313 -2.600 -10.443 1.00 76.56 85 ALA A N 1
ATOM 729 C CA . ALA A 1 85 ? -0.244 -2.587 -11.793 1.00 76.56 85 ALA A CA 1
ATOM 730 C C . ALA A 1 85 ? 0.153 -1.316 -12.566 1.00 76.56 85 ALA A C 1
ATOM 732 O O . ALA A 1 85 ? 0.604 -1.396 -13.712 1.00 76.56 85 ALA A O 1
ATOM 733 N N . LYS A 1 86 ? 0.070 -0.141 -11.927 1.00 77.62 86 LYS A N 1
ATOM 734 C CA . LYS A 1 86 ? 0.502 1.137 -12.519 1.00 77.62 86 LYS A CA 1
ATOM 735 C C . LYS A 1 86 ? 1.999 1.181 -12.812 1.00 77.62 86 LYS A C 1
ATOM 737 O O . LYS A 1 86 ? 2.398 1.740 -13.834 1.00 77.62 86 LYS A O 1
ATOM 742 N N . ASN A 1 87 ? 2.831 0.600 -11.950 1.00 81.19 87 ASN A N 1
ATOM 743 C CA . ASN A 1 87 ? 4.274 0.536 -12.180 1.00 81.19 87 ASN A CA 1
ATOM 744 C C . ASN A 1 87 ? 4.619 -0.375 -13.365 1.00 81.19 87 ASN A C 1
ATOM 746 O O . ASN A 1 87 ? 5.369 0.053 -14.242 1.00 81.19 87 ASN A O 1
ATOM 750 N N . LYS A 1 88 ? 3.998 -1.559 -13.470 1.00 82.44 88 LYS A N 1
ATOM 751 C CA . LYS A 1 88 ? 4.164 -2.446 -14.639 1.00 82.44 88 LYS A CA 1
ATOM 752 C C . LYS A 1 88 ? 3.729 -1.774 -15.943 1.00 82.44 88 LYS A C 1
ATOM 754 O O . LYS A 1 88 ? 4.393 -1.925 -16.965 1.00 82.44 88 LYS A O 1
ATOM 759 N N . LEU A 1 89 ? 2.654 -0.981 -15.914 1.00 84.06 89 LEU A N 1
ATOM 760 C CA . LEU A 1 89 ? 2.206 -0.220 -17.085 1.00 84.06 89 LEU A CA 1
ATOM 761 C C . LEU A 1 89 ? 3.252 0.819 -17.531 1.00 84.06 89 LEU A C 1
ATOM 763 O O . LEU A 1 89 ? 3.531 0.942 -18.722 1.00 84.06 89 LEU A O 1
ATOM 767 N N . LYS A 1 90 ? 3.867 1.535 -16.580 1.00 84.25 90 LYS A N 1
ATOM 768 C CA . LYS A 1 90 ? 4.937 2.508 -16.864 1.00 84.25 90 LYS A CA 1
ATOM 769 C C . LYS A 1 90 ? 6.191 1.850 -17.440 1.00 84.25 90 LYS A C 1
ATOM 771 O O . LYS A 1 90 ? 6.808 2.413 -18.343 1.00 84.25 90 LYS A O 1
ATOM 776 N N . GLU A 1 91 ? 6.573 0.679 -16.933 1.00 84.50 91 GLU A N 1
ATOM 777 C CA . GLU A 1 91 ? 7.694 -0.102 -17.476 1.00 84.50 91 GLU A CA 1
ATOM 778 C C . GLU A 1 91 ? 7.419 -0.582 -18.905 1.00 84.50 91 GLU A C 1
ATOM 780 O O . GLU A 1 91 ? 8.298 -0.534 -19.769 1.00 84.50 91 GLU A O 1
ATOM 785 N N . LEU A 1 92 ? 6.183 -0.990 -19.195 1.00 86.81 92 LEU A N 1
ATOM 786 C CA . LEU A 1 92 ? 5.795 -1.354 -20.553 1.00 86.81 92 LEU A CA 1
ATOM 787 C C . LEU A 1 92 ? 5.840 -0.138 -21.489 1.00 86.81 92 LEU A C 1
ATOM 789 O O . LEU A 1 92 ? 6.386 -0.222 -22.588 1.00 86.81 92 LEU A O 1
ATOM 793 N N . GLU A 1 93 ? 5.330 1.013 -21.046 1.00 87.81 93 GLU A N 1
ATOM 794 C CA . GLU A 1 93 ? 5.347 2.252 -21.828 1.00 87.81 93 GLU A CA 1
ATOM 795 C C . GLU A 1 93 ? 6.780 2.712 -22.146 1.00 87.81 93 GLU A C 1
ATOM 797 O O . GLU A 1 93 ? 7.074 3.116 -23.276 1.00 87.81 93 GLU A O 1
ATOM 802 N N . SER A 1 94 ? 7.698 2.624 -21.177 1.00 86.81 94 SER A N 1
ATOM 803 C CA . SER A 1 94 ? 9.107 2.967 -21.397 1.00 86.81 94 SER A CA 1
ATOM 804 C C . SER A 1 94 ? 9.773 2.003 -22.384 1.00 86.81 94 SER A C 1
ATOM 806 O O . SER A 1 94 ? 10.493 2.448 -23.281 1.00 86.81 94 SER A O 1
ATOM 808 N N . THR A 1 95 ? 9.458 0.709 -22.298 1.00 88.56 95 THR A N 1
ATOM 809 C CA . THR A 1 95 ? 9.952 -0.319 -23.226 1.00 88.56 95 THR A CA 1
ATOM 810 C C . THR A 1 95 ? 9.477 -0.057 -24.656 1.00 88.56 95 THR A C 1
ATOM 812 O O . THR A 1 95 ? 10.280 -0.076 -25.590 1.00 88.56 95 THR A O 1
ATOM 815 N N . VAL A 1 96 ? 8.195 0.272 -24.839 1.00 88.69 96 VAL A N 1
ATOM 816 C CA . VAL A 1 96 ? 7.626 0.613 -26.154 1.00 88.69 96 VAL A CA 1
ATOM 817 C C . VAL A 1 96 ? 8.279 1.873 -26.731 1.00 88.69 96 VAL A C 1
ATOM 819 O O . VAL A 1 96 ? 8.621 1.903 -27.914 1.00 88.69 96 VAL A O 1
ATOM 822 N N . LYS A 1 97 ? 8.523 2.902 -25.907 1.00 89.44 97 LYS A N 1
ATOM 823 C CA . LYS A 1 97 ? 9.243 4.111 -26.346 1.00 89.44 97 LYS A CA 1
ATOM 824 C C . LYS A 1 97 ? 10.656 3.790 -26.826 1.00 89.44 97 LYS A C 1
ATOM 826 O O . LYS A 1 97 ? 11.061 4.290 -27.874 1.00 89.44 97 LYS A O 1
ATOM 831 N N . ILE A 1 98 ? 11.394 2.953 -26.095 1.00 88.50 98 ILE A N 1
ATOM 832 C CA . ILE A 1 98 ? 12.746 2.535 -26.491 1.00 88.50 98 ILE A CA 1
ATOM 833 C C . ILE A 1 98 ? 12.698 1.776 -27.818 1.00 88.50 98 ILE A C 1
ATOM 835 O O . ILE A 1 98 ? 13.464 2.106 -28.722 1.00 88.50 98 ILE A O 1
ATOM 839 N N . ALA A 1 99 ? 11.780 0.817 -27.961 1.00 83.00 99 ALA A N 1
ATOM 840 C CA . ALA A 1 99 ? 11.616 0.050 -29.194 1.00 83.00 99 ALA A CA 1
ATOM 841 C C . ALA A 1 99 ? 11.352 0.964 -30.403 1.00 83.00 99 ALA A C 1
ATOM 843 O O . ALA A 1 99 ? 12.018 0.836 -31.427 1.00 83.00 99 ALA A O 1
ATOM 844 N N . ASN A 1 100 ? 10.467 1.952 -30.253 1.00 85.62 100 ASN A N 1
ATOM 845 C CA . ASN A 1 100 ? 10.162 2.915 -31.310 1.00 85.62 100 ASN A CA 1
ATOM 846 C C . ASN A 1 100 ? 11.380 3.789 -31.678 1.00 85.62 100 ASN A C 1
ATOM 848 O O . ASN A 1 100 ? 11.696 3.989 -32.848 1.00 85.62 100 ASN A O 1
ATOM 852 N N . VAL A 1 101 ? 12.137 4.268 -30.684 1.00 87.44 101 VAL A N 1
ATOM 853 C CA . VAL A 1 101 ? 13.376 5.027 -30.938 1.00 87.44 101 VAL A CA 1
ATOM 854 C C . VAL A 1 101 ? 14.410 4.178 -31.681 1.00 87.44 101 VAL A C 1
ATOM 856 O O . VAL A 1 101 ? 15.107 4.690 -32.561 1.00 87.44 101 VAL A O 1
ATOM 859 N N . VAL A 1 102 ? 14.534 2.897 -31.330 1.00 85.81 102 VAL A N 1
ATOM 860 C CA . VAL A 1 102 ? 15.435 1.962 -32.015 1.00 85.81 102 VAL A CA 1
ATOM 861 C C . VAL A 1 102 ? 14.997 1.754 -33.461 1.00 85.81 102 VAL A C 1
ATOM 863 O O . VAL A 1 102 ? 15.849 1.811 -34.345 1.00 85.81 102 VAL A O 1
ATOM 866 N N . ASP A 1 103 ? 13.700 1.606 -33.718 1.00 85.31 103 ASP A N 1
ATOM 867 C CA . ASP A 1 103 ? 13.157 1.417 -35.065 1.00 85.31 103 ASP A CA 1
ATOM 868 C C . ASP A 1 103 ? 13.375 2.648 -35.967 1.00 85.31 103 ASP A C 1
ATOM 870 O O . ASP A 1 103 ? 13.878 2.545 -37.091 1.00 85.31 103 ASP A O 1
ATOM 874 N N . ILE A 1 104 ? 13.147 3.853 -35.433 1.00 86.88 104 ILE A N 1
ATOM 875 C CA . ILE A 1 104 ? 13.450 5.117 -36.126 1.00 86.88 104 ILE A CA 1
ATOM 876 C C . ILE A 1 104 ? 14.956 5.226 -36.426 1.00 86.88 104 ILE A C 1
ATOM 878 O O . ILE A 1 104 ? 15.367 5.619 -37.527 1.00 86.88 104 ILE A O 1
ATOM 882 N N . LYS A 1 105 ? 15.818 4.861 -35.468 1.00 85.50 105 LYS A N 1
ATOM 883 C CA . LYS A 1 105 ? 17.277 4.850 -35.673 1.00 85.50 105 LYS A CA 1
ATOM 884 C C . LYS A 1 105 ? 17.705 3.810 -36.710 1.00 85.50 105 LYS A C 1
ATOM 886 O O . LYS A 1 105 ? 18.578 4.099 -37.525 1.00 85.50 105 LYS A O 1
ATOM 891 N N . ALA A 1 106 ? 17.097 2.628 -36.715 1.00 82.31 106 ALA A N 1
ATOM 892 C CA . ALA A 1 106 ? 17.369 1.594 -37.707 1.00 82.31 106 ALA A CA 1
ATOM 893 C C . ALA A 1 106 ? 16.973 2.071 -39.111 1.00 82.31 106 ALA A C 1
ATOM 895 O O . ALA A 1 106 ? 17.797 2.038 -40.025 1.00 82.31 106 ALA A O 1
ATOM 896 N N . SER A 1 107 ? 15.773 2.633 -39.251 1.00 81.81 107 SER A N 1
ATOM 897 C CA . SER A 1 107 ? 15.261 3.190 -40.507 1.00 81.81 107 SER A CA 1
ATOM 898 C C . SER A 1 107 ? 16.155 4.304 -41.062 1.00 81.81 107 SER A C 1
ATOM 900 O O . SER A 1 107 ? 16.530 4.297 -42.236 1.00 81.81 107 SER A O 1
ATOM 902 N N . THR A 1 108 ? 16.580 5.241 -40.210 1.00 86.25 108 THR A N 1
ATOM 903 C CA . THR A 1 108 ? 17.497 6.319 -40.624 1.00 86.25 108 THR A CA 1
ATOM 904 C C . THR A 1 108 ? 18.888 5.802 -40.995 1.00 86.25 108 THR A C 1
ATOM 906 O O . THR A 1 108 ? 19.509 6.327 -41.923 1.00 86.25 108 THR A O 1
ATOM 909 N N . ASN A 1 109 ? 19.385 4.759 -40.324 1.00 81.44 109 ASN A N 1
ATOM 910 C CA . ASN A 1 109 ? 20.651 4.119 -40.678 1.00 81.44 109 ASN A CA 1
ATOM 911 C C . ASN A 1 109 ? 20.573 3.390 -42.024 1.00 81.44 109 ASN A C 1
ATOM 913 O O . ASN A 1 109 ? 21.484 3.552 -42.834 1.00 81.44 109 ASN A O 1
ATOM 917 N N . ILE A 1 110 ? 19.484 2.664 -42.298 1.00 79.94 110 ILE A N 1
ATOM 918 C CA . ILE A 1 110 ? 19.237 2.031 -43.604 1.00 79.94 110 ILE A CA 1
ATOM 919 C C . ILE A 1 110 ? 19.249 3.095 -44.706 1.00 79.94 110 ILE A C 1
ATOM 921 O O . ILE A 1 110 ? 19.973 2.960 -45.689 1.00 79.94 110 ILE A O 1
ATOM 925 N N . GLN A 1 111 ? 18.548 4.212 -44.503 1.00 84.56 111 GLN A N 1
ATOM 926 C CA . GLN A 1 111 ? 18.502 5.299 -45.481 1.00 84.56 111 GLN A CA 1
ATOM 927 C C . GLN A 1 111 ? 19.877 5.957 -45.717 1.00 84.56 111 GLN A C 1
ATOM 929 O O . GLN A 1 111 ? 20.216 6.321 -46.845 1.00 84.56 111 GLN A O 1
ATOM 934 N N . LYS A 1 112 ? 20.696 6.116 -44.666 1.00 80.44 112 LYS A N 1
ATOM 935 C CA . LYS A 1 112 ? 22.073 6.630 -44.785 1.00 80.44 112 LYS A CA 1
ATOM 936 C C . LYS A 1 112 ? 22.992 5.660 -45.521 1.00 80.44 112 LYS A C 1
ATOM 938 O O . LYS A 1 112 ? 23.813 6.110 -46.323 1.00 80.44 112 LYS A O 1
ATOM 943 N N . LEU A 1 113 ? 22.870 4.362 -45.249 1.00 74.62 113 LEU A N 1
ATOM 944 C CA . LEU A 1 113 ? 23.628 3.319 -45.939 1.00 74.62 113 LEU A CA 1
ATOM 945 C C . LEU A 1 113 ? 23.266 3.277 -47.422 1.00 74.62 113 LEU A C 1
ATOM 947 O O . LEU A 1 113 ? 24.166 3.242 -48.257 1.00 74.62 113 LEU A O 1
ATOM 951 N N . ASP A 1 114 ? 21.981 3.371 -47.751 1.00 76.25 114 ASP A N 1
ATOM 952 C CA . ASP A 1 114 ? 21.506 3.364 -49.132 1.00 76.25 114 ASP A CA 1
ATOM 953 C C . ASP A 1 114 ? 22.024 4.587 -49.908 1.00 76.25 114 ASP A C 1
ATOM 955 O O . ASP A 1 114 ? 22.684 4.456 -50.941 1.00 76.25 114 ASP A O 1
ATOM 959 N N . ARG A 1 115 ? 21.902 5.794 -49.330 1.00 74.25 115 ARG A N 1
ATOM 960 C CA . ARG A 1 115 ? 22.511 7.010 -49.902 1.00 74.25 115 ARG A CA 1
ATOM 961 C C . ARG A 1 115 ? 24.023 6.886 -50.071 1.00 74.25 115 ARG A C 1
ATOM 963 O O . ARG A 1 115 ? 24.549 7.287 -51.105 1.00 74.25 115 ARG A O 1
ATOM 970 N N . SER A 1 116 ? 24.727 6.333 -49.085 1.00 68.38 116 SER A N 1
ATOM 971 C CA . SER A 1 116 ? 26.183 6.153 -49.157 1.00 68.38 116 SER A CA 1
ATOM 972 C C . SER A 1 116 ? 26.572 5.144 -50.238 1.00 68.38 116 SER A C 1
ATOM 974 O O . SER A 1 116 ? 27.531 5.374 -50.966 1.00 68.38 116 SER A O 1
ATOM 976 N N . THR A 1 117 ? 25.796 4.073 -50.406 1.00 70.19 117 THR A N 1
ATOM 977 C CA . THR A 1 117 ? 25.996 3.050 -51.443 1.00 70.19 117 THR A CA 1
ATOM 978 C C . THR A 1 117 ? 25.788 3.635 -52.839 1.00 70.19 117 THR A C 1
ATOM 980 O O . THR A 1 117 ? 26.612 3.428 -53.730 1.00 70.19 117 THR A O 1
ATOM 983 N N . ILE A 1 118 ? 24.742 4.447 -53.018 1.00 63.25 118 ILE A N 1
ATOM 984 C CA . ILE A 1 118 ? 24.473 5.170 -54.267 1.00 63.25 118 ILE A CA 1
ATOM 985 C C . ILE A 1 118 ? 25.600 6.168 -54.573 1.00 63.25 118 ILE A C 1
ATOM 987 O O . ILE A 1 118 ? 26.069 6.244 -55.708 1.00 63.25 118 ILE A O 1
ATOM 991 N N . VAL A 1 119 ? 26.075 6.910 -53.568 1.00 66.38 119 VAL A N 1
ATOM 992 C CA . VAL A 1 119 ? 27.177 7.874 -53.713 1.00 66.38 119 VAL A CA 1
ATOM 993 C C . VAL A 1 119 ? 28.494 7.175 -54.070 1.00 66.38 119 VAL A C 1
ATOM 995 O O . VAL A 1 119 ? 29.195 7.638 -54.967 1.00 66.38 119 VAL A O 1
ATOM 998 N N . LEU A 1 120 ? 28.807 6.038 -53.441 1.00 59.94 120 LEU A N 1
ATOM 999 C CA . LEU A 1 120 ? 29.988 5.227 -53.757 1.00 59.94 120 LEU A CA 1
ATOM 1000 C C . LEU A 1 120 ? 29.937 4.672 -55.185 1.00 59.94 120 LEU A C 1
ATOM 1002 O O . LEU A 1 120 ? 30.929 4.750 -55.906 1.00 59.94 120 LEU A O 1
ATOM 1006 N N . LYS A 1 121 ? 28.768 4.184 -55.621 1.00 61.41 121 LYS A N 1
ATOM 1007 C CA . LYS A 1 121 ? 28.552 3.691 -56.989 1.00 61.41 121 LYS A CA 1
ATOM 1008 C C . LYS A 1 121 ? 28.664 4.809 -58.032 1.00 61.41 121 LYS A C 1
ATOM 1010 O O . LYS A 1 121 ? 29.150 4.567 -59.131 1.00 61.41 121 LYS A O 1
ATOM 1015 N N . LYS A 1 122 ? 28.240 6.032 -57.689 1.00 60.66 122 LYS A N 1
ATOM 1016 C CA . LYS A 1 122 ? 28.286 7.209 -58.573 1.00 60.66 122 LYS A CA 1
ATOM 1017 C C . LYS A 1 122 ? 29.684 7.822 -58.700 1.00 60.66 122 LYS A C 1
ATOM 1019 O O . LYS A 1 122 ? 29.992 8.387 -59.742 1.00 60.66 122 LYS A O 1
ATOM 1024 N N . LEU A 1 123 ? 30.509 7.742 -57.656 1.00 55.34 123 LEU A N 1
ATOM 1025 C CA . LEU A 1 123 ? 31.818 8.405 -57.618 1.00 55.34 123 LEU A CA 1
ATOM 1026 C C . LEU A 1 123 ? 32.972 7.567 -58.180 1.00 55.34 123 LEU A C 1
ATOM 1028 O O . LEU A 1 123 ? 34.081 8.079 -58.249 1.00 55.34 123 LEU A O 1
ATOM 1032 N N . GLY A 1 124 ? 32.738 6.318 -58.603 1.00 56.81 124 GLY A N 1
ATOM 1033 C CA . GLY A 1 124 ? 33.766 5.513 -59.276 1.00 56.81 124 GLY A CA 1
ATOM 1034 C C . GLY A 1 124 ? 35.059 5.368 -58.466 1.00 56.81 124 GLY A C 1
ATOM 1035 O O . GLY A 1 124 ? 36.133 5.269 -59.053 1.00 56.81 124 GLY A O 1
ATOM 1036 N N . PHE A 1 125 ? 34.966 5.408 -57.131 1.00 55.31 125 PHE A N 1
ATOM 1037 C CA . PHE A 1 125 ? 36.130 5.354 -56.251 1.00 55.31 125 PHE A CA 1
ATOM 1038 C C . PHE A 1 125 ? 36.911 4.063 -56.507 1.00 55.31 125 PHE A C 1
ATOM 1040 O O . PHE A 1 125 ? 36.412 2.960 -56.275 1.00 55.31 125 PHE A O 1
ATOM 1047 N N . THR A 1 126 ? 38.155 4.194 -56.957 1.00 60.94 126 THR A N 1
ATOM 1048 C CA . THR A 1 126 ? 39.116 3.092 -56.963 1.00 60.94 126 THR A CA 1
ATOM 1049 C C . THR A 1 126 ? 39.420 2.688 -55.519 1.00 60.94 126 THR A C 1
ATOM 1051 O O . THR A 1 126 ? 39.487 3.528 -54.620 1.00 60.94 126 THR A O 1
ATOM 1054 N N . SER A 1 127 ? 39.614 1.384 -55.293 1.00 62.19 127 SER A N 1
ATOM 1055 C CA . SER A 1 127 ? 39.904 0.745 -53.993 1.00 62.19 127 SER A CA 1
ATOM 1056 C C . SER A 1 127 ? 40.839 1.557 -53.074 1.00 62.19 127 SER A C 1
ATOM 1058 O O . SER A 1 127 ? 40.641 1.604 -51.862 1.00 62.19 127 SER A O 1
ATOM 1060 N N . ASN A 1 128 ? 41.830 2.245 -53.646 1.00 65.75 128 ASN A N 1
ATOM 1061 C CA . ASN A 1 128 ? 42.842 2.997 -52.903 1.00 65.75 128 ASN A CA 1
ATOM 1062 C C . ASN A 1 128 ? 42.320 4.293 -52.257 1.00 65.75 128 ASN A C 1
ATOM 1064 O O . ASN A 1 128 ? 42.705 4.601 -51.130 1.00 65.75 128 ASN A O 1
ATOM 1068 N N . GLU A 1 129 ? 41.422 5.037 -52.907 1.00 65.38 129 GLU A N 1
ATOM 1069 C CA . GLU A 1 129 ? 40.864 6.279 -52.341 1.00 65.38 129 GLU A CA 1
ATOM 1070 C C . GLU A 1 129 ? 39.883 5.99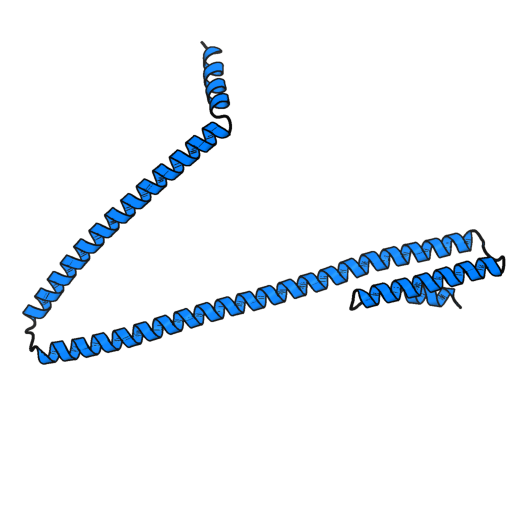0 -51.196 1.00 65.38 129 GLU A C 1
ATOM 1072 O O . GLU A 1 129 ? 39.794 6.742 -50.218 1.00 65.38 129 GLU A O 1
ATOM 1077 N N . LEU A 1 130 ? 39.179 4.856 -51.284 1.00 64.62 130 LEU A N 1
ATOM 1078 C CA . LEU A 1 130 ? 38.313 4.362 -50.217 1.00 64.62 130 LEU A CA 1
ATOM 1079 C C . LEU A 1 130 ? 39.138 3.994 -48.978 1.00 64.62 130 LEU A C 1
ATOM 1081 O O . LEU A 1 130 ? 38.805 4.408 -47.866 1.00 64.62 130 LEU A O 1
ATOM 1085 N N . GLN A 1 131 ? 40.249 3.282 -49.185 1.00 69.25 131 GLN A N 1
ATOM 1086 C CA . GLN A 1 131 ? 41.169 2.897 -48.119 1.00 69.25 131 GLN A CA 1
ATOM 1087 C C . GLN A 1 131 ? 41.739 4.128 -47.402 1.00 69.25 131 GLN A C 1
ATOM 1089 O O . GLN A 1 131 ? 41.730 4.200 -46.174 1.00 69.25 131 GLN A O 1
ATOM 1094 N N . GLN A 1 132 ? 42.128 5.152 -48.166 1.00 77.75 132 GLN A N 1
ATOM 1095 C CA . GLN A 1 132 ? 42.695 6.383 -47.623 1.00 77.75 132 GLN A CA 1
ATOM 1096 C C . GLN A 1 132 ? 41.687 7.162 -46.760 1.00 77.75 132 GLN A C 1
ATOM 1098 O O . GLN A 1 132 ? 42.026 7.636 -45.673 1.00 77.75 132 GLN A O 1
ATOM 1103 N N . LYS A 1 133 ? 40.417 7.248 -47.184 1.00 73.94 133 LYS A N 1
ATOM 1104 C CA . LYS A 1 133 ? 39.354 7.871 -46.374 1.00 73.94 133 LYS A CA 1
ATOM 1105 C C . LYS A 1 133 ? 39.012 7.060 -45.124 1.00 73.94 133 LYS A C 1
ATOM 1107 O O . LYS A 1 133 ? 38.755 7.655 -44.076 1.00 73.94 133 LYS A O 1
ATOM 1112 N N . ILE A 1 134 ? 39.037 5.728 -45.207 1.00 77.00 134 ILE A N 1
ATOM 1113 C CA . ILE A 1 134 ? 38.845 4.843 -44.049 1.00 77.00 134 ILE A CA 1
ATOM 1114 C C . ILE A 1 134 ? 39.962 5.056 -43.022 1.00 77.00 134 ILE A C 1
ATOM 1116 O O . ILE A 1 134 ? 39.679 5.163 -41.827 1.00 77.00 134 ILE A O 1
ATOM 1120 N N . ASP A 1 135 ? 41.211 5.181 -43.465 1.00 79.38 135 ASP A N 1
ATOM 1121 C CA . ASP A 1 135 ? 42.349 5.380 -42.567 1.00 79.38 135 ASP A CA 1
ATOM 1122 C C . ASP A 1 135 ? 42.346 6.766 -41.912 1.00 79.38 135 ASP A C 1
ATOM 1124 O O . ASP A 1 135 ? 42.576 6.876 -40.703 1.00 79.38 135 ASP A O 1
ATOM 1128 N N . ILE A 1 136 ? 41.972 7.819 -42.648 1.00 81.62 136 ILE A N 1
ATOM 1129 C CA . ILE A 1 136 ? 41.763 9.160 -42.076 1.00 81.62 136 ILE A CA 1
ATOM 1130 C C . ILE A 1 136 ? 40.632 9.134 -41.035 1.00 81.62 136 ILE A C 1
ATOM 1132 O O . ILE A 1 136 ? 40.788 9.669 -39.934 1.00 81.62 136 ILE A O 1
ATOM 1136 N N . ALA A 1 137 ? 39.513 8.463 -41.327 1.00 74.81 137 ALA A N 1
ATOM 1137 C CA . ALA A 1 137 ? 38.398 8.333 -40.389 1.00 74.81 137 ALA A CA 1
ATOM 1138 C C . ALA A 1 137 ? 38.788 7.547 -39.124 1.00 74.81 137 ALA A C 1
ATOM 1140 O O . ALA A 1 137 ? 38.427 7.940 -38.011 1.00 74.81 137 ALA A O 1
ATOM 1141 N N . ARG A 1 138 ? 39.574 6.471 -39.264 1.00 77.31 138 ARG A N 1
ATOM 1142 C CA . ARG A 1 138 ? 40.122 5.704 -38.132 1.00 77.31 138 ARG A CA 1
ATOM 1143 C C . ARG A 1 138 ? 41.063 6.547 -37.277 1.00 77.31 138 ARG A C 1
ATOM 1145 O O . ARG A 1 138 ? 40.969 6.488 -36.050 1.00 77.31 138 ARG A O 1
ATOM 1152 N N . LYS A 1 139 ? 41.928 7.352 -37.900 1.00 80.69 139 LYS A N 1
ATOM 1153 C CA . LYS A 1 139 ? 42.841 8.265 -37.199 1.00 80.69 139 LYS A CA 1
ATOM 1154 C C . LYS A 1 139 ? 42.074 9.333 -36.412 1.00 80.69 139 LYS A C 1
ATOM 1156 O O . LYS A 1 139 ? 42.349 9.524 -35.230 1.00 80.69 139 LYS A O 1
ATOM 1161 N N . ASN A 1 140 ? 41.052 9.939 -37.016 1.00 75.94 140 ASN A N 1
ATOM 1162 C CA . ASN A 1 140 ? 40.203 10.931 -36.348 1.00 75.94 140 ASN A CA 1
ATOM 1163 C C . ASN A 1 140 ? 39.396 10.325 -35.190 1.00 75.94 140 ASN A C 1
ATOM 1165 O O . ASN A 1 140 ? 39.274 10.945 -34.136 1.00 75.94 140 ASN A O 1
ATOM 1169 N N . LYS A 1 141 ? 38.900 9.088 -35.340 1.00 74.81 141 LYS A N 1
ATOM 1170 C CA . LYS A 1 141 ? 38.190 8.380 -34.264 1.00 74.81 141 LYS A CA 1
ATOM 1171 C C . LYS A 1 141 ? 39.097 8.093 -33.062 1.00 74.81 141 LYS A C 1
ATOM 1173 O O . LYS A 1 141 ? 38.664 8.263 -31.928 1.00 74.81 141 LYS A O 1
ATOM 1178 N N . ARG A 1 142 ? 40.356 7.702 -33.295 1.00 74.19 142 ARG A N 1
ATOM 1179 C CA . ARG A 1 142 ? 41.344 7.504 -32.217 1.00 74.19 142 ARG A CA 1
ATOM 1180 C C . ARG A 1 142 ? 41.649 8.809 -31.480 1.00 74.19 142 ARG A C 1
ATOM 1182 O O . ARG A 1 142 ? 41.552 8.834 -30.260 1.00 74.19 142 ARG A O 1
ATOM 1189 N N . ALA A 1 143 ? 41.901 9.894 -32.214 1.00 74.06 143 ALA A N 1
ATOM 1190 C CA . ALA A 1 143 ? 42.147 11.210 -31.621 1.00 74.06 143 ALA A CA 1
ATOM 1191 C C . ALA A 1 143 ? 40.940 11.744 -30.823 1.00 74.06 143 ALA A C 1
ATOM 1193 O O . ALA A 1 143 ? 41.112 12.417 -29.811 1.00 74.06 143 ALA A O 1
ATOM 1194 N N . SER A 1 144 ? 39.710 11.436 -31.252 1.00 70.56 144 SER A N 1
ATOM 1195 C CA . SER A 1 144 ? 38.498 11.795 -30.506 1.00 70.56 144 SER A CA 1
ATOM 1196 C C . SER A 1 144 ? 38.354 10.997 -29.206 1.00 70.56 144 SER A C 1
ATOM 1198 O O . SER A 1 144 ? 38.007 11.582 -28.187 1.00 70.56 144 SER A O 1
ATOM 1200 N N . ASN A 1 145 ? 38.647 9.691 -29.221 1.00 74.00 145 ASN A N 1
ATOM 1201 C CA . ASN A 1 145 ? 38.585 8.847 -28.021 1.00 74.00 145 ASN A CA 1
ATOM 1202 C C . ASN A 1 145 ? 39.640 9.229 -26.968 1.00 74.00 145 ASN A C 1
ATOM 1204 O O . ASN A 1 145 ? 39.403 9.086 -25.773 1.00 74.00 145 ASN A O 1
ATOM 1208 N N . GLU A 1 146 ? 40.813 9.713 -27.382 1.00 71.88 146 GLU A N 1
ATOM 1209 C CA . GLU A 1 146 ? 41.825 10.198 -26.4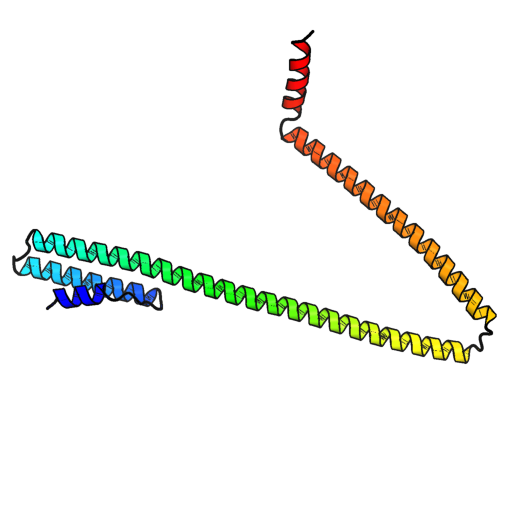32 1.00 71.88 146 GLU A CA 1
ATOM 1210 C C . GLU A 1 146 ? 41.374 11.471 -25.706 1.00 71.88 146 GLU A C 1
ATOM 1212 O O . GLU A 1 146 ? 41.642 11.628 -24.515 1.00 71.88 146 GLU A O 1
ATOM 1217 N N . LYS A 1 147 ? 40.638 12.359 -26.388 1.00 71.38 147 LYS A N 1
ATOM 1218 C CA . LYS A 1 147 ? 40.082 13.568 -25.763 1.00 71.38 147 LYS A CA 1
ATOM 1219 C C . LYS A 1 147 ? 39.018 13.236 -24.719 1.00 71.38 147 LYS A C 1
ATOM 1221 O O . LYS A 1 147 ? 39.091 13.768 -23.616 1.00 71.38 147 LYS A O 1
ATOM 1226 N N . THR A 1 148 ? 38.114 12.299 -25.013 1.00 70.50 148 THR A N 1
ATOM 1227 C CA . THR A 1 148 ? 37.068 11.888 -24.060 1.00 70.50 148 THR A CA 1
ATOM 1228 C C . THR A 1 148 ? 37.656 11.257 -22.797 1.00 70.50 148 THR A C 1
ATOM 1230 O O . THR A 1 148 ? 37.202 11.546 -21.697 1.00 70.50 148 THR A O 1
ATOM 1233 N N . LEU A 1 149 ? 38.731 10.467 -22.919 1.00 73.69 149 LEU A N 1
ATOM 1234 C CA . LEU A 1 149 ? 39.408 9.880 -21.753 1.00 73.69 149 LEU A CA 1
ATOM 1235 C C . LEU A 1 149 ? 40.045 10.934 -20.834 1.00 73.69 149 LEU A C 1
ATOM 1237 O O . LEU A 1 149 ? 40.138 10.723 -19.625 1.00 73.69 149 LEU A O 1
ATOM 1241 N N . ASN A 1 150 ? 40.510 12.054 -21.391 1.00 74.00 150 ASN A N 1
ATOM 1242 C CA . ASN A 1 150 ? 41.065 13.150 -20.598 1.00 74.00 150 ASN A CA 1
ATOM 1243 C C . ASN A 1 150 ? 39.964 13.981 -19.925 1.00 74.00 150 ASN A C 1
ATOM 1245 O O . ASN A 1 150 ? 40.140 14.392 -18.779 1.00 74.00 150 ASN A O 1
ATOM 1249 N N . GLU A 1 151 ? 38.829 14.177 -20.598 1.00 76.81 151 GLU A N 1
ATOM 1250 C CA . GLU A 1 151 ? 37.647 14.834 -20.026 1.00 76.81 151 GLU A CA 1
ATOM 1251 C C . GLU A 1 151 ? 37.086 14.032 -18.841 1.00 76.81 151 GLU A C 1
ATOM 1253 O O . GLU A 1 151 ? 36.894 14.593 -17.761 1.00 76.81 151 GLU A O 1
ATOM 1258 N N . ASP A 1 152 ? 36.949 12.709 -18.983 1.00 77.88 152 ASP A N 1
ATOM 1259 C CA . ASP A 1 152 ? 36.475 11.823 -17.910 1.00 77.88 152 ASP A CA 1
ATOM 1260 C C . ASP A 1 152 ? 37.380 11.882 -16.668 1.00 77.88 152 ASP A C 1
ATOM 1262 O O . ASP A 1 152 ? 36.901 11.979 -15.534 1.00 77.88 152 ASP A O 1
ATOM 1266 N N . LYS A 1 153 ? 38.707 11.893 -16.860 1.00 81.06 153 LYS A N 1
ATOM 1267 C CA . LYS A 1 153 ? 39.672 12.041 -15.755 1.00 81.06 153 LYS A CA 1
ATOM 1268 C C . LYS A 1 153 ? 39.527 13.380 -15.035 1.00 81.06 153 LYS A C 1
ATOM 1270 O O . LYS A 1 153 ? 39.651 13.430 -13.812 1.00 81.06 153 LYS A O 1
ATOM 1275 N N . MET A 1 154 ? 39.266 14.455 -15.777 1.00 85.00 154 MET A N 1
ATOM 1276 C CA . MET A 1 154 ? 39.106 15.795 -15.214 1.00 85.00 154 MET A CA 1
ATOM 1277 C C . MET A 1 154 ? 37.816 15.904 -14.384 1.00 85.00 154 MET A C 1
ATOM 1279 O O . MET A 1 154 ? 37.827 16.500 -13.307 1.00 85.00 154 MET A O 1
ATOM 1283 N N . ILE A 1 155 ? 36.735 15.251 -14.827 1.00 88.94 155 ILE A N 1
ATOM 1284 C CA . ILE A 1 155 ? 35.470 15.158 -14.082 1.00 88.94 155 ILE A CA 1
ATOM 1285 C C . ILE A 1 155 ? 35.656 14.360 -12.784 1.00 88.94 155 ILE A C 1
ATOM 1287 O O . ILE A 1 155 ? 35.233 14.814 -11.718 1.00 88.94 155 ILE A O 1
ATOM 1291 N N . ILE A 1 156 ? 36.334 13.207 -12.845 1.00 89.25 156 ILE A N 1
ATOM 1292 C CA . ILE A 1 156 ? 36.627 12.385 -11.658 1.00 89.25 156 ILE A CA 1
ATOM 1293 C C . ILE A 1 156 ? 37.449 13.183 -10.639 1.00 89.25 156 ILE A C 1
ATOM 1295 O O . ILE A 1 156 ? 37.125 13.176 -9.451 1.00 89.25 156 ILE A O 1
ATOM 1299 N N . LEU A 1 157 ? 38.472 13.916 -11.092 1.00 92.06 157 LEU A N 1
ATOM 1300 C CA . LEU A 1 157 ? 39.292 14.760 -10.221 1.00 92.06 157 LEU A CA 1
ATOM 1301 C C . LEU A 1 157 ? 38.448 15.827 -9.503 1.00 92.06 157 LEU A C 1
ATOM 1303 O O . LEU A 1 157 ? 38.595 16.013 -8.294 1.00 92.06 157 LEU A O 1
ATOM 1307 N N . GLY A 1 158 ? 37.527 16.481 -10.218 1.00 92.81 158 GLY A N 1
ATOM 1308 C CA . GLY A 1 158 ? 36.595 17.444 -9.626 1.00 92.81 158 GLY A CA 1
ATOM 1309 C C . GLY A 1 158 ? 35.696 16.819 -8.553 1.00 92.81 158 GLY A C 1
ATOM 1310 O O . GLY A 1 158 ? 35.501 17.404 -7.487 1.00 92.81 158 GLY A O 1
ATOM 1311 N N . PHE A 1 159 ? 35.207 15.599 -8.789 1.00 94.50 159 PHE A N 1
ATOM 1312 C CA . PHE A 1 159 ? 34.361 14.879 -7.834 1.00 94.50 159 PHE A CA 1
ATOM 1313 C C . PHE A 1 159 ? 35.116 14.491 -6.553 1.00 94.50 159 PHE A C 1
ATOM 1315 O O . PHE A 1 159 ? 34.576 14.600 -5.452 1.00 94.50 159 PHE A O 1
ATOM 1322 N N . VAL A 1 160 ? 36.389 14.098 -6.674 1.00 94.25 160 VAL A N 1
ATOM 1323 C CA . VAL A 1 160 ? 37.253 13.789 -5.522 1.00 94.25 160 VAL A CA 1
ATOM 1324 C C . VAL A 1 160 ? 37.461 15.025 -4.642 1.00 94.25 160 VAL A C 1
ATOM 1326 O O . VAL A 1 160 ? 37.294 14.944 -3.425 1.00 94.25 160 VAL A O 1
ATOM 1329 N N . ILE A 1 161 ? 37.757 16.184 -5.239 1.00 94.75 161 ILE A N 1
ATOM 1330 C CA . ILE A 1 161 ? 37.925 17.452 -4.504 1.00 94.75 161 ILE A CA 1
ATOM 1331 C C . ILE A 1 161 ? 36.629 17.849 -3.784 1.00 94.75 161 ILE A C 1
ATOM 1333 O O . ILE A 1 161 ? 36.662 18.305 -2.635 1.00 94.75 161 ILE A O 1
ATOM 1337 N N . PHE A 1 162 ? 35.480 17.641 -4.431 1.00 94.88 162 PHE A N 1
ATOM 1338 C CA . PHE A 1 162 ? 34.175 17.903 -3.833 1.00 94.88 162 PHE A CA 1
ATOM 1339 C C . PHE A 1 162 ? 33.928 17.033 -2.591 1.00 94.88 162 PHE A C 1
ATOM 1341 O O . PHE A 1 162 ? 33.599 17.565 -1.531 1.00 94.88 162 PHE A O 1
ATOM 1348 N N . ILE A 1 163 ? 34.170 15.718 -2.680 1.00 93.44 163 ILE A N 1
ATOM 1349 C CA . ILE A 1 163 ? 34.021 14.799 -1.539 1.00 93.44 163 ILE A CA 1
ATOM 1350 C C . ILE A 1 163 ? 34.934 15.208 -0.378 1.00 93.44 163 ILE A C 1
ATOM 1352 O O . ILE A 1 163 ? 34.480 15.251 0.765 1.00 93.44 163 ILE A O 1
ATOM 1356 N N . ILE A 1 164 ? 36.197 15.549 -0.655 1.00 92.69 164 ILE A N 1
ATOM 1357 C CA . ILE A 1 164 ? 37.149 15.988 0.377 1.00 92.69 164 ILE A CA 1
ATOM 1358 C C . ILE A 1 164 ? 36.635 17.251 1.079 1.00 92.69 164 ILE A C 1
ATOM 1360 O O . ILE A 1 164 ? 36.618 17.307 2.307 1.00 92.69 164 ILE A O 1
ATOM 1364 N N . THR A 1 165 ? 36.148 18.234 0.320 1.00 91.56 165 THR A N 1
ATOM 1365 C CA . THR A 1 165 ? 35.569 19.466 0.879 1.00 91.56 165 THR A CA 1
ATOM 1366 C C . THR A 1 165 ? 34.360 19.168 1.771 1.00 91.56 165 THR A C 1
ATOM 1368 O O . THR A 1 165 ? 34.264 19.693 2.880 1.00 91.56 165 THR A O 1
ATOM 1371 N N . CYS A 1 166 ? 33.457 18.282 1.339 1.00 89.88 166 CYS A N 1
ATOM 1372 C CA . CYS A 1 166 ? 32.316 17.860 2.153 1.00 89.88 166 CYS A CA 1
ATOM 1373 C C . CYS A 1 166 ? 32.750 17.179 3.456 1.00 89.88 166 CYS A C 1
ATOM 1375 O O . CYS A 1 166 ? 32.181 17.466 4.508 1.00 89.88 166 CYS A O 1
ATOM 1377 N N . LEU A 1 167 ? 33.765 16.311 3.411 1.00 86.56 167 LEU A N 1
ATOM 1378 C CA . LEU A 1 167 ? 34.306 15.664 4.607 1.00 86.56 167 LEU A CA 1
ATOM 1379 C C . LEU A 1 167 ? 34.919 16.681 5.575 1.00 86.56 167 LEU A C 1
ATOM 1381 O O . LEU A 1 167 ? 34.662 16.582 6.770 1.00 86.56 167 LEU A O 1
ATOM 1385 N N . ILE A 1 168 ? 35.652 17.683 5.079 1.00 86.19 168 ILE A N 1
ATOM 1386 C CA . ILE A 1 168 ? 36.199 18.768 5.911 1.00 86.19 168 ILE A CA 1
ATOM 1387 C C . ILE A 1 168 ? 35.070 19.512 6.635 1.00 86.19 168 ILE A C 1
ATOM 1389 O O . ILE A 1 168 ? 35.145 19.697 7.846 1.00 86.19 168 ILE A O 1
ATOM 1393 N N . ILE A 1 169 ? 33.992 19.867 5.927 1.00 86.50 169 ILE A N 1
ATOM 1394 C CA . ILE A 1 169 ? 32.826 20.548 6.519 1.00 86.50 169 ILE A CA 1
ATOM 1395 C C . ILE A 1 169 ? 32.138 19.666 7.570 1.00 86.50 169 ILE A C 1
ATOM 1397 O O . ILE A 1 169 ? 31.721 20.154 8.621 1.00 86.50 169 ILE A O 1
ATOM 1401 N N . ILE A 1 170 ? 32.004 18.364 7.307 1.00 83.00 170 ILE A N 1
ATOM 1402 C CA . ILE A 1 170 ? 31.411 17.416 8.259 1.00 83.00 170 ILE A CA 1
ATOM 1403 C C . ILE A 1 170 ? 32.280 17.313 9.513 1.00 83.00 170 ILE A C 1
ATOM 1405 O O . ILE A 1 170 ? 31.744 17.379 10.615 1.00 83.00 170 ILE A O 1
ATOM 1409 N N . VAL A 1 171 ? 33.600 17.189 9.360 1.00 80.81 171 VAL A N 1
ATOM 1410 C CA . VAL A 1 171 ? 34.550 17.136 10.479 1.00 80.81 171 VAL A CA 1
ATOM 1411 C C . VAL A 1 171 ? 34.490 18.425 11.294 1.00 80.81 171 VAL A C 1
ATOM 1413 O O . VAL A 1 171 ? 34.405 18.356 12.517 1.00 80.81 171 VAL A O 1
ATOM 1416 N N . ASP A 1 172 ? 34.455 19.587 10.647 1.00 78.56 172 ASP A N 1
ATOM 1417 C CA . ASP A 1 172 ? 34.324 20.879 11.322 1.00 78.56 172 ASP A CA 1
ATOM 1418 C C . ASP A 1 172 ? 33.017 20.958 12.138 1.00 78.56 172 ASP A C 1
ATOM 1420 O O . ASP A 1 172 ? 33.020 21.240 13.339 1.00 78.56 172 ASP A O 1
ATOM 1424 N N . LYS A 1 173 ? 31.890 20.559 11.531 1.00 76.00 173 LYS A N 1
ATOM 1425 C CA . LYS A 1 173 ? 30.558 20.627 12.150 1.00 76.00 173 LYS A CA 1
ATOM 1426 C C . LYS A 1 173 ? 30.309 19.578 13.243 1.00 76.00 173 LYS A C 1
ATOM 1428 O O . LYS A 1 173 ? 29.608 19.869 14.210 1.00 76.00 173 LYS A O 1
ATOM 1433 N N . PHE A 1 174 ? 30.852 18.366 13.113 1.00 71.06 174 PHE A N 1
ATOM 1434 C CA . PHE A 1 174 ? 30.643 17.262 14.067 1.00 71.06 174 PHE A CA 1
ATOM 1435 C C . PHE A 1 174 ? 31.672 17.215 15.206 1.00 71.06 174 PHE A C 1
ATOM 1437 O O . PHE A 1 174 ? 31.698 16.262 15.985 1.00 71.06 174 PHE A O 1
ATOM 1444 N N . GLY A 1 175 ? 32.483 18.262 15.373 1.00 59.16 175 GLY A N 1
ATOM 1445 C CA . GLY A 1 175 ? 33.389 18.373 16.513 1.00 59.16 175 GLY A CA 1
ATOM 1446 C C . GLY A 1 175 ? 34.752 17.727 16.284 1.00 59.16 175 GLY A C 1
ATOM 1447 O O . GLY A 1 175 ? 35.391 17.304 17.245 1.00 59.16 175 GLY A O 1
ATOM 1448 N N . GLY A 1 176 ? 35.245 17.713 15.046 1.00 61.69 176 GLY A N 1
ATOM 1449 C CA . GLY A 1 176 ? 36.643 17.426 14.724 1.00 61.69 176 GLY A CA 1
ATOM 1450 C C . GLY A 1 176 ? 37.609 18.261 15.563 1.00 61.69 176 GLY A C 1
ATOM 1451 O O . GLY A 1 176 ? 38.624 17.742 16.010 1.00 61.69 176 GLY A O 1
ATOM 1452 N N . PHE A 1 177 ? 37.231 19.492 15.922 1.00 58.88 177 PHE A N 1
ATOM 1453 C CA . PHE A 1 177 ? 37.980 20.309 16.879 1.00 58.88 177 PHE A CA 1
ATOM 1454 C C . PHE A 1 177 ? 38.085 19.656 18.271 1.00 58.88 177 PHE A C 1
ATOM 1456 O O . PHE A 1 177 ? 39.155 19.657 18.867 1.00 58.88 177 PHE A O 1
ATOM 1463 N N . LYS A 1 178 ? 37.014 19.015 18.770 1.00 61.56 178 LYS A N 1
ATOM 1464 C CA . LYS A 1 178 ? 37.024 18.262 20.041 1.00 61.56 178 LYS A CA 1
ATOM 1465 C C . LYS A 1 178 ? 37.794 16.945 19.935 1.00 61.56 178 LYS A C 1
ATOM 1467 O O . LYS A 1 178 ? 38.433 16.554 20.903 1.00 61.56 178 LYS A O 1
ATOM 1472 N N . PHE A 1 179 ? 37.746 16.263 18.790 1.00 65.88 179 PHE A N 1
ATOM 1473 C CA . PHE A 1 179 ? 38.478 15.008 18.579 1.00 65.88 179 PHE A CA 1
ATOM 1474 C C . PHE A 1 179 ? 39.988 15.243 18.424 1.00 65.88 179 PHE A C 1
ATOM 1476 O O . PHE A 1 179 ? 40.781 14.540 19.044 1.00 65.88 179 PHE A O 1
ATOM 1483 N N . VAL A 1 180 ? 40.388 16.282 17.683 1.00 66.31 180 VAL A N 1
ATOM 1484 C CA . VAL A 1 180 ? 41.790 16.707 17.552 1.00 66.31 180 VAL A CA 1
ATOM 1485 C C . VAL A 1 180 ? 42.317 17.260 18.878 1.00 66.31 180 VAL A C 1
ATOM 1487 O O . VAL A 1 180 ? 43.395 16.851 19.294 1.00 66.31 180 VAL A O 1
ATOM 1490 N N . LEU A 1 181 ? 41.545 18.086 19.603 1.00 62.66 181 LEU A N 1
ATOM 1491 C CA . LEU A 1 181 ? 41.914 18.512 20.963 1.00 62.66 181 LEU A CA 1
ATOM 1492 C C . LEU A 1 181 ? 42.093 17.323 21.906 1.00 62.66 181 LEU A C 1
ATOM 1494 O O . LEU A 1 181 ? 43.041 17.328 22.683 1.00 62.66 181 LEU A O 1
ATOM 1498 N N . ARG A 1 182 ? 41.228 16.302 21.826 1.00 65.88 182 ARG A N 1
ATOM 1499 C CA . ARG A 1 182 ? 41.328 15.091 22.654 1.00 65.88 182 ARG A CA 1
ATOM 1500 C C . ARG A 1 182 ? 42.568 14.264 22.318 1.00 65.88 182 ARG A C 1
ATOM 1502 O O . ARG A 1 182 ? 43.231 13.825 23.241 1.00 65.88 182 ARG A O 1
ATOM 1509 N N . ILE A 1 183 ? 42.913 14.098 21.037 1.00 70.75 183 ILE A N 1
ATOM 1510 C CA . ILE A 1 183 ? 44.141 13.396 20.619 1.00 70.75 183 ILE A CA 1
ATOM 1511 C C . ILE A 1 183 ? 45.397 14.159 21.057 1.00 70.75 183 ILE A C 1
ATOM 1513 O O . ILE A 1 183 ? 46.350 13.542 21.532 1.00 70.75 183 ILE A O 1
ATOM 1517 N N . VAL A 1 184 ? 45.403 15.488 20.916 1.00 69.25 184 VAL A N 1
ATOM 1518 C CA . VAL A 1 184 ? 46.538 16.331 21.322 1.00 69.25 184 VAL A CA 1
ATOM 1519 C C . VAL A 1 184 ? 46.709 16.321 22.845 1.00 69.25 184 VAL A C 1
ATOM 1521 O O . VAL A 1 184 ? 47.818 16.095 23.310 1.00 69.25 184 VAL A O 1
ATOM 1524 N N . THR A 1 185 ? 45.629 16.444 23.625 1.00 62.59 185 THR A N 1
ATOM 1525 C CA . THR A 1 185 ? 45.705 16.381 25.102 1.00 62.59 185 THR A CA 1
ATOM 1526 C C . THR A 1 185 ? 46.104 15.003 25.628 1.00 62.59 185 THR A C 1
ATOM 1528 O O . THR A 1 185 ? 46.905 14.933 26.551 1.00 62.59 185 THR A O 1
ATOM 1531 N N . THR A 1 186 ? 45.660 13.900 25.013 1.00 60.66 186 THR A N 1
ATOM 1532 C CA . THR A 1 186 ? 46.143 12.558 25.400 1.00 60.66 186 THR A CA 1
ATOM 1533 C C . THR A 1 186 ? 47.616 12.316 25.075 1.00 60.66 186 THR A C 1
ATOM 1535 O O . THR A 1 186 ? 48.186 11.352 25.567 1.00 60.66 186 THR A O 1
ATOM 1538 N N . ARG A 1 187 ? 48.249 13.143 24.234 1.00 56.34 187 ARG A N 1
ATOM 1539 C CA . ARG A 1 187 ? 49.670 12.988 23.900 1.00 56.34 187 ARG A CA 1
ATOM 1540 C C . ARG A 1 187 ? 50.592 13.645 24.935 1.00 56.34 187 ARG A C 1
ATOM 1542 O O . ARG A 1 187 ? 51.717 13.179 25.083 1.00 56.34 187 ARG A O 1
ATOM 1549 N N . ASP A 1 188 ? 50.106 14.647 25.666 1.00 54.16 188 ASP A N 1
ATOM 1550 C CA . ASP A 1 188 ? 50.860 15.324 26.733 1.00 54.16 188 ASP A CA 1
ATOM 1551 C C . ASP A 1 188 ? 50.818 14.569 28.078 1.00 54.16 188 ASP A C 1
ATOM 1553 O O . ASP A 1 188 ? 51.658 14.812 28.933 1.00 54.16 188 ASP A O 1
ATOM 1557 N N . GLU A 1 189 ? 49.898 13.615 28.273 1.00 54.72 189 GLU A N 1
ATOM 1558 C CA . GLU A 1 189 ? 49.848 12.766 29.484 1.00 54.72 189 GLU A CA 1
ATOM 1559 C C . GLU A 1 189 ? 50.818 11.562 29.454 1.00 54.72 189 GLU A C 1
ATOM 1561 O O . GLU A 1 189 ? 50.925 10.837 30.443 1.00 54.72 189 GLU A O 1
ATOM 1566 N N . TYR A 1 190 ? 51.535 11.336 28.346 1.00 52.50 190 TYR A N 1
ATOM 1567 C CA . TYR A 1 190 ? 52.466 10.205 28.170 1.00 52.50 190 TYR A CA 1
ATOM 1568 C C . TYR A 1 190 ? 53.923 10.623 27.873 1.00 52.50 190 TYR A C 1
ATOM 1570 O O . TYR A 1 190 ? 54.704 9.807 27.376 1.00 52.50 190 TYR A O 1
ATOM 1578 N N . LEU A 1 191 ? 54.295 11.871 28.176 1.00 44.00 191 LEU A N 1
ATOM 1579 C CA . LEU A 1 191 ? 55.670 12.395 28.136 1.00 44.00 191 LEU A CA 1
ATOM 1580 C C . LEU A 1 191 ? 56.097 12.850 29.534 1.00 44.00 191 LEU A C 1
ATOM 1582 O O . LEU A 1 191 ? 57.270 12.588 29.881 1.00 44.00 191 LEU A O 1
#